Protein AF-A0A8B9KAR6-F1 (afdb_monomer_lite)

Foldseek 3Di:
DDLVLLVLLVVLCCVLADQPDDAKHFDDDDSFKTWIWGPLDVVDIKTKIWGDDPPPPVDAIQIDIPDPDVLLVVQRVCLVVQDRDSLSVLRSVLSSSVSSCVVSVHDDDCSSVVSVDDRPDPDDPDPDDDDDDDDDDDDDDDDDDDDDDDPPDPPDPPPPPPDDDPDPPPLQPQADPVLVVLLVVLVVVLVVLVVCCVPDDDDNVADPVLLVVLSVVSSVCRNDPCVVVPQWDWDADVSDSFKIKIWGQDDDCPDPVQVVLVVCCVPPVGNTDIWIFGFDHDVPDRDRPDIDD

Secondary structure (DSSP, 8-state):
--HHHHHHHHHHHHHHS-TT-SSEEEEEE-SSEEEEEEEEETTEEEEEEEE--TTTTTSPPEEEES---HHHHHHHHGGGGSPPSTTHHHHHHHHHHHHHHHHTTPPPPTHHHHTTSPPPPP--------------------------------S----------TTS--TTTT--HHHHHHHHHHHHHHHHHHHHTTTS----SS-HHHHHHHHHHHHHHHHSHHHHTTSEEEEEGGG-TTEEEEEE----TTSHHHHHHHHHHHHHS--SEEEEEEE--BTTB--EEEEE-

Structure (mmCIF, N/CA/C/O backbone):
data_AF-A0A8B9KAR6-F1
#
_entry.id   AF-A0A8B9KAR6-F1
#
loop_
_atom_site.group_PDB
_atom_site.id
_atom_site.type_symbol
_atom_site.label_atom_id
_atom_site.label_alt_id
_atom_site.label_comp_id
_atom_site.label_asym_id
_atom_site.label_entity_id
_atom_site.label_seq_id
_atom_site.pdbx_PDB_ins_code
_atom_site.Cartn_x
_atom_site.Cartn_y
_atom_site.Cartn_z
_atom_site.occupancy
_atom_site.B_iso_or_equiv
_atom_site.auth_seq_id
_atom_site.auth_comp_id
_atom_site.auth_asym_id
_atom_site.auth_atom_id
_atom_site.pdbx_PDB_model_num
ATOM 1 N N . MET A 1 1 ? 22.341 -10.472 -2.365 1.00 46.94 1 MET A N 1
ATOM 2 C CA . MET A 1 1 ? 22.948 -9.425 -3.219 1.00 46.94 1 MET A CA 1
ATOM 3 C C . MET A 1 1 ? 22.585 -8.080 -2.621 1.00 46.94 1 MET A C 1
ATOM 5 O O . MET A 1 1 ? 21.484 -7.950 -2.110 1.00 46.94 1 MET A O 1
ATOM 9 N N . SER A 1 2 ? 23.532 -7.149 -2.562 1.00 51.22 2 SER A N 1
ATOM 10 C CA . SER A 1 2 ? 23.445 -5.929 -1.755 1.00 51.22 2 SER A CA 1
ATOM 11 C C . SER A 1 2 ? 22.516 -4.870 -2.358 1.00 51.22 2 SER A C 1
ATOM 13 O O . SER A 1 2 ? 22.418 -4.741 -3.577 1.00 51.22 2 SER A O 1
ATOM 15 N N . VAL A 1 3 ? 21.931 -4.036 -1.490 1.00 60.09 3 VAL A N 1
ATOM 16 C CA . VAL A 1 3 ? 21.158 -2.807 -1.792 1.00 60.09 3 VAL A CA 1
ATOM 17 C C . VAL A 1 3 ? 21.825 -1.914 -2.860 1.00 60.09 3 VAL A C 1
ATOM 19 O O . VAL A 1 3 ? 21.159 -1.173 -3.581 1.00 60.09 3 VAL A O 1
ATOM 22 N N . SER A 1 4 ? 23.151 -2.006 -3.012 1.00 65.81 4 SER A N 1
ATOM 23 C CA . SER A 1 4 ? 23.915 -1.296 -4.041 1.00 65.81 4 SER A CA 1
ATOM 24 C C . SER A 1 4 ? 23.550 -1.674 -5.484 1.00 65.81 4 SER A C 1
ATOM 26 O O . SER A 1 4 ? 23.620 -0.801 -6.345 1.00 65.81 4 SER A O 1
ATOM 28 N N . GLY A 1 5 ? 23.133 -2.918 -5.757 1.00 78.81 5 GLY A N 1
ATOM 29 C CA . GLY A 1 5 ? 22.742 -3.360 -7.104 1.00 78.81 5 GLY A CA 1
ATOM 30 C C . GLY A 1 5 ? 21.439 -2.712 -7.573 1.00 78.81 5 GLY A C 1
ATOM 31 O O . GLY A 1 5 ? 21.395 -2.105 -8.638 1.00 78.81 5 GLY A O 1
ATOM 32 N N . LEU A 1 6 ? 20.417 -2.727 -6.713 1.00 84.50 6 LEU A N 1
ATOM 33 C CA . LEU A 1 6 ? 19.123 -2.102 -6.990 1.00 84.50 6 LEU A CA 1
ATOM 34 C C . LEU A 1 6 ? 19.252 -0.589 -7.217 1.00 84.50 6 LEU A C 1
ATOM 36 O O . LEU A 1 6 ? 18.673 -0.034 -8.146 1.00 84.50 6 LEU A O 1
ATOM 40 N N . LYS A 1 7 ? 20.062 0.091 -6.397 1.00 85.00 7 LYS A N 1
ATOM 41 C CA . LYS A 1 7 ? 20.309 1.529 -6.563 1.00 85.00 7 LYS A CA 1
ATOM 42 C C . LYS A 1 7 ? 20.993 1.853 -7.895 1.00 85.00 7 LYS A C 1
ATOM 44 O O . LYS A 1 7 ? 20.773 2.935 -8.436 1.00 85.00 7 LYS A O 1
ATOM 49 N N . ALA A 1 8 ? 21.831 0.953 -8.412 1.00 85.81 8 ALA A N 1
ATOM 50 C CA . ALA A 1 8 ? 22.431 1.105 -9.733 1.00 85.81 8 ALA A CA 1
ATOM 51 C C . ALA A 1 8 ? 21.387 0.928 -10.847 1.00 85.81 8 ALA A C 1
ATOM 53 O O . ALA A 1 8 ? 21.376 1.732 -11.775 1.00 85.81 8 ALA A O 1
ATOM 54 N N . GLU A 1 9 ? 20.476 -0.046 -10.723 1.00 88.69 9 GLU A N 1
ATOM 55 C CA . GLU A 1 9 ? 19.345 -0.210 -11.650 1.00 88.69 9 GLU A CA 1
ATOM 56 C C . GLU A 1 9 ? 18.452 1.030 -11.691 1.00 88.69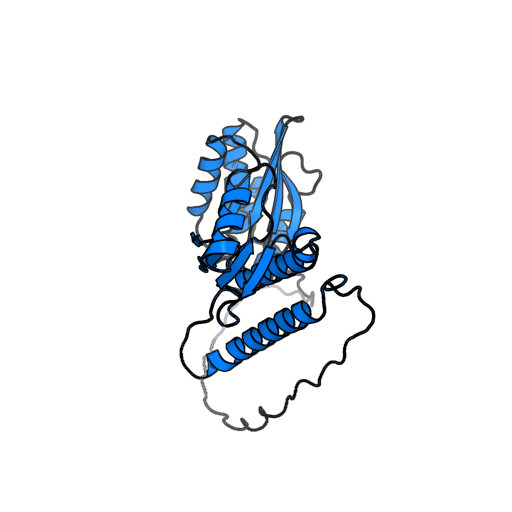 9 GLU A C 1
ATOM 58 O O . GLU A 1 9 ? 18.200 1.557 -12.768 1.00 88.69 9 GLU A O 1
ATOM 63 N N . LEU A 1 10 ? 18.035 1.549 -10.535 1.00 89.38 10 LEU A N 1
ATOM 64 C CA . LEU A 1 10 ? 17.152 2.719 -10.457 1.00 89.38 10 LEU A CA 1
ATOM 65 C C . LEU A 1 10 ? 17.793 3.974 -11.066 1.00 89.38 10 LEU A C 1
ATOM 67 O O . LEU A 1 10 ? 17.157 4.677 -11.847 1.00 89.38 10 LEU A O 1
ATOM 71 N N . LYS A 1 11 ? 19.084 4.211 -10.798 1.00 87.19 11 LYS A N 1
ATOM 72 C CA . LYS A 1 11 ? 19.835 5.306 -11.435 1.00 87.19 11 LYS A CA 1
ATOM 73 C C . LYS A 1 11 ? 19.965 5.135 -12.945 1.00 87.19 11 LYS A C 1
ATOM 75 O O . LYS A 1 11 ? 19.929 6.118 -13.679 1.00 87.19 11 LYS A O 1
ATOM 80 N N . PHE A 1 12 ? 20.164 3.904 -13.410 1.00 87.31 12 PHE A N 1
ATOM 81 C CA . PHE A 1 12 ? 20.251 3.621 -14.837 1.00 87.31 12 PHE A CA 1
ATOM 82 C C . PHE A 1 12 ? 18.907 3.868 -15.527 1.00 87.31 12 PHE A C 1
ATOM 84 O O . PHE A 1 12 ? 18.864 4.526 -16.563 1.00 87.31 12 PHE A O 1
ATOM 91 N N . LEU A 1 13 ? 17.808 3.440 -14.906 1.00 88.62 13 LEU A N 1
ATOM 92 C CA . LEU A 1 13 ? 16.455 3.715 -15.376 1.00 88.62 13 LEU A CA 1
ATOM 93 C C . LEU A 1 13 ? 16.168 5.216 -15.474 1.00 88.62 13 LEU A C 1
ATOM 95 O O . LEU A 1 13 ? 15.699 5.668 -16.514 1.00 88.62 13 LEU A O 1
ATOM 99 N N . GLU A 1 14 ? 16.498 5.987 -14.437 1.00 86.56 14 GLU A N 1
ATOM 100 C CA . GLU A 1 14 ? 16.348 7.449 -14.433 1.00 86.56 14 GLU A CA 1
ATOM 101 C C . GLU A 1 14 ? 17.172 8.121 -15.543 1.00 86.56 14 GLU A C 1
ATOM 103 O O . GLU A 1 14 ? 16.726 9.099 -16.136 1.00 86.56 14 GLU A O 1
ATOM 108 N N . SER A 1 15 ? 18.353 7.579 -15.871 1.00 84.88 15 SER A N 1
ATOM 109 C CA . SER A 1 15 ? 19.200 8.121 -16.943 1.00 84.88 15 SER A CA 1
ATOM 110 C C . SER A 1 15 ? 18.637 7.918 -18.353 1.00 84.88 15 SER A C 1
ATOM 112 O O . SER A 1 15 ? 19.031 8.639 -19.266 1.00 84.88 15 SER A O 1
ATOM 114 N N . ILE A 1 16 ? 17.739 6.943 -18.526 1.00 84.06 16 ILE A N 1
ATOM 115 C CA . ILE A 1 16 ? 17.105 6.614 -19.809 1.00 84.06 16 ILE A CA 1
ATOM 116 C C . ILE A 1 16 ? 15.718 7.262 -19.901 1.00 84.06 16 ILE A C 1
ATOM 118 O O . ILE A 1 16 ? 15.366 7.845 -20.921 1.00 84.06 16 ILE A O 1
ATOM 122 N N . PHE A 1 17 ? 14.922 7.165 -18.834 1.00 86.19 17 PHE A N 1
ATOM 123 C CA . PHE A 1 17 ? 13.520 7.580 -18.809 1.00 86.19 17 PHE A CA 1
ATOM 124 C C . PHE A 1 17 ? 13.318 8.816 -17.943 1.00 86.19 17 PHE A C 1
ATOM 126 O O . PHE A 1 17 ? 12.675 8.767 -16.889 1.00 86.19 17 PHE A O 1
ATOM 133 N N . ASP A 1 18 ? 13.858 9.936 -18.407 1.00 79.81 18 ASP A N 1
ATOM 134 C CA . ASP A 1 18 ? 13.690 11.211 -17.727 1.00 79.81 18 ASP A CA 1
ATOM 135 C C . ASP A 1 18 ? 12.210 11.681 -17.723 1.00 79.81 18 ASP A C 1
ATOM 137 O O . ASP A 1 18 ? 11.376 11.180 -18.491 1.00 79.81 18 ASP A O 1
ATOM 141 N N . PRO A 1 19 ? 11.840 12.658 -16.874 1.00 78.12 19 PRO A N 1
ATOM 142 C CA . PRO A 1 19 ? 10.461 13.145 -16.768 1.00 78.12 19 PRO A CA 1
ATOM 143 C C . PRO A 1 19 ? 9.867 13.737 -18.058 1.00 78.12 19 PRO A C 1
ATOM 145 O O . PRO A 1 19 ? 8.651 13.910 -18.148 1.00 78.12 19 PRO A O 1
ATOM 148 N N . ASN A 1 20 ? 10.689 14.064 -19.056 1.00 77.25 20 ASN A N 1
ATOM 149 C CA . ASN A 1 20 ? 10.274 14.599 -20.352 1.00 77.25 20 ASN A CA 1
ATOM 150 C C . ASN A 1 20 ? 10.272 13.544 -21.466 1.00 77.25 20 ASN A C 1
ATOM 152 O O . ASN A 1 20 ? 9.846 13.859 -22.580 1.00 77.25 20 ASN A O 1
ATOM 156 N N . HIS A 1 21 ? 10.683 12.306 -21.189 1.00 80.88 21 HIS A N 1
ATOM 157 C CA . HIS A 1 21 ? 10.748 11.251 -22.191 1.00 80.88 21 HIS A CA 1
ATOM 158 C C . HIS A 1 21 ? 9.368 11.000 -22.841 1.00 80.88 21 HIS A C 1
ATOM 160 O O . HIS A 1 21 ? 8.305 11.087 -22.211 1.00 80.88 21 HIS A O 1
ATOM 166 N N . GLU A 1 22 ? 9.362 10.746 -24.153 1.00 78.06 22 GLU A N 1
ATOM 167 C CA . GLU A 1 22 ? 8.152 10.833 -24.987 1.00 78.06 22 GLU A CA 1
ATOM 168 C C . GLU A 1 22 ? 7.143 9.696 -24.749 1.00 78.06 22 GLU A C 1
ATOM 170 O O . GLU A 1 22 ? 5.949 9.841 -25.041 1.00 78.06 22 GLU A O 1
ATOM 175 N N . ARG A 1 23 ? 7.613 8.554 -24.232 1.00 81.38 23 ARG A N 1
ATOM 176 C CA . ARG A 1 23 ? 6.820 7.315 -24.104 1.00 81.38 23 ARG A CA 1
ATOM 177 C C . ARG A 1 23 ? 6.659 6.812 -22.679 1.00 81.38 23 ARG A C 1
ATOM 179 O O . ARG A 1 23 ? 5.570 6.399 -22.300 1.00 81.38 23 ARG A O 1
ATOM 186 N N . PHE A 1 24 ? 7.727 6.849 -21.904 1.00 87.62 24 PHE A N 1
ATOM 187 C CA . PHE A 1 24 ? 7.761 6.355 -20.531 1.00 87.62 24 PHE A CA 1
ATOM 188 C C . PHE A 1 24 ? 8.592 7.290 -19.667 1.00 87.62 24 PHE A C 1
ATOM 190 O O . PHE A 1 24 ? 9.705 7.618 -20.055 1.00 87.62 24 PHE A O 1
ATOM 197 N N . ARG A 1 25 ? 8.058 7.733 -18.536 1.00 88.25 25 ARG A N 1
ATOM 198 C CA . ARG A 1 25 ? 8.667 8.745 -17.671 1.00 88.25 25 ARG A CA 1
ATOM 199 C C . ARG A 1 25 ? 8.780 8.196 -16.268 1.00 88.25 25 ARG A C 1
ATOM 201 O O . ARG A 1 25 ? 7.798 7.670 -15.744 1.00 88.25 25 ARG A O 1
ATOM 208 N N . ILE A 1 26 ? 9.935 8.362 -15.644 1.00 90.12 26 ILE A N 1
ATOM 209 C CA . ILE A 1 26 ? 10.089 8.109 -14.213 1.00 90.12 26 ILE A CA 1
ATOM 210 C C . ILE A 1 26 ? 9.820 9.419 -13.481 1.00 90.12 26 ILE A C 1
ATOM 212 O O . ILE A 1 26 ? 10.423 10.444 -13.787 1.00 90.12 26 ILE A O 1
ATOM 216 N N . ILE A 1 27 ? 8.857 9.389 -12.560 1.00 88.38 27 ILE A N 1
ATOM 217 C CA . ILE A 1 27 ? 8.400 10.574 -11.824 1.00 88.38 27 ILE A CA 1
ATOM 218 C C . ILE A 1 27 ? 9.152 10.706 -10.506 1.00 88.38 27 ILE A C 1
ATOM 220 O O . ILE A 1 27 ? 9.629 11.787 -10.174 1.00 88.38 27 ILE A O 1
ATOM 224 N N . ASP A 1 28 ? 9.248 9.603 -9.767 1.00 88.38 28 ASP A N 1
ATOM 225 C CA . ASP A 1 28 ? 9.986 9.514 -8.512 1.00 88.38 28 ASP A CA 1
ATOM 226 C C . ASP A 1 28 ? 10.457 8.074 -8.305 1.00 88.38 28 ASP A C 1
ATOM 228 O O . ASP A 1 28 ? 9.808 7.122 -8.758 1.00 88.38 28 ASP A O 1
ATOM 232 N N . TRP A 1 29 ? 11.581 7.911 -7.614 1.00 90.38 29 TRP A N 1
ATOM 233 C CA . TRP A 1 29 ? 12.074 6.599 -7.228 1.00 90.38 29 TRP A CA 1
ATOM 234 C C . TRP A 1 29 ? 12.768 6.628 -5.866 1.00 90.38 29 TRP A C 1
ATOM 236 O O . TRP A 1 29 ? 13.513 7.541 -5.510 1.00 90.38 29 TRP A O 1
ATOM 246 N N . LYS A 1 30 ? 12.545 5.560 -5.109 1.00 86.81 30 LYS A N 1
ATOM 247 C CA . LYS A 1 30 ? 13.144 5.241 -3.815 1.00 86.81 30 LYS A CA 1
ATOM 248 C C . LYS A 1 30 ? 13.568 3.768 -3.824 1.00 86.81 30 LYS A C 1
ATOM 250 O O . LYS A 1 30 ? 13.193 3.025 -4.729 1.00 86.81 30 LYS A O 1
ATOM 255 N N . PRO A 1 31 ? 14.374 3.311 -2.852 1.00 82.62 31 PRO A N 1
ATOM 256 C CA . PRO A 1 31 ? 14.761 1.901 -2.774 1.00 82.62 31 PRO A CA 1
ATOM 257 C C . PRO A 1 31 ? 13.574 0.934 -2.635 1.00 82.62 31 PRO A C 1
ATOM 259 O O . PRO A 1 31 ? 13.711 -0.233 -2.984 1.00 82.62 31 PRO A O 1
ATOM 262 N N . ASP A 1 32 ? 12.441 1.416 -2.131 1.00 87.56 32 ASP A N 1
ATOM 263 C CA . ASP A 1 32 ? 11.219 0.662 -1.860 1.00 87.56 32 ASP A CA 1
ATOM 264 C C . ASP A 1 32 ? 10.080 0.935 -2.857 1.00 87.56 32 ASP A C 1
ATOM 266 O O . ASP A 1 32 ? 9.119 0.173 -2.923 1.00 87.56 32 ASP A O 1
ATOM 270 N N . GLU A 1 33 ? 10.170 1.990 -3.667 1.00 91.25 33 GLU A N 1
ATOM 271 C CA . GLU A 1 33 ? 9.083 2.409 -4.554 1.00 91.25 33 GLU A CA 1
ATOM 272 C C . GLU A 1 33 ? 9.614 3.036 -5.847 1.00 91.25 33 GLU A C 1
ATOM 274 O O . GLU A 1 33 ? 10.543 3.837 -5.832 1.00 91.25 33 GLU A O 1
ATOM 279 N N . LEU A 1 34 ? 8.990 2.724 -6.977 1.00 92.19 34 LEU A N 1
ATOM 280 C CA . LEU A 1 34 ? 9.244 3.346 -8.270 1.00 92.19 34 LEU A CA 1
ATOM 281 C C . LEU A 1 34 ? 7.909 3.804 -8.868 1.00 92.19 34 LEU A C 1
ATOM 283 O O . LEU A 1 34 ? 7.015 2.993 -9.101 1.00 92.19 34 LEU A O 1
ATOM 287 N N . SER A 1 35 ? 7.783 5.104 -9.126 1.00 91.69 35 SER A N 1
ATOM 288 C CA . SER A 1 35 ? 6.594 5.715 -9.722 1.00 91.69 35 SER A CA 1
ATOM 289 C C . SER A 1 35 ? 6.880 6.155 -11.153 1.00 91.69 35 SER A C 1
ATOM 291 O O . SER A 1 35 ? 7.803 6.931 -11.418 1.00 91.69 35 SER A O 1
ATOM 293 N N . CYS A 1 36 ? 6.070 5.677 -12.091 1.00 93.00 36 CYS A N 1
ATOM 294 C CA . CYS A 1 36 ? 6.255 5.897 -13.517 1.00 93.00 36 CYS A CA 1
ATOM 295 C C . CYS A 1 36 ? 4.964 6.332 -14.210 1.00 93.00 36 CYS A C 1
ATOM 297 O O . CYS A 1 36 ? 3.854 6.079 -13.745 1.00 93.00 36 CYS A O 1
ATOM 299 N N . GLN A 1 37 ? 5.117 6.957 -15.372 1.00 90.56 37 GLN A N 1
ATOM 300 C CA . GLN A 1 37 ? 4.019 7.315 -16.259 1.00 90.56 37 GLN A CA 1
ATOM 301 C C . GLN A 1 37 ? 4.285 6.799 -17.669 1.00 90.56 37 GLN A C 1
ATOM 303 O O . GLN A 1 37 ? 5.354 7.034 -18.232 1.00 90.56 37 GLN A O 1
ATOM 308 N N . PHE A 1 38 ? 3.299 6.133 -18.263 1.00 89.69 38 PHE A N 1
ATOM 309 C CA . PHE A 1 38 ? 3.336 5.705 -19.658 1.00 89.69 38 PHE A CA 1
ATOM 310 C C . PHE A 1 38 ? 2.375 6.550 -20.497 1.00 89.69 38 PHE A C 1
ATOM 312 O O . PHE A 1 38 ? 1.207 6.721 -20.151 1.00 89.69 38 PHE A O 1
ATOM 319 N N . ASN A 1 39 ? 2.869 7.081 -21.611 1.00 86.69 39 ASN A N 1
ATOM 320 C CA . ASN A 1 39 ? 2.108 7.936 -22.512 1.00 86.69 39 ASN A CA 1
ATOM 321 C C . ASN A 1 39 ? 1.455 7.097 -23.621 1.00 86.69 39 ASN A C 1
ATOM 323 O O . ASN A 1 39 ? 2.148 6.607 -24.516 1.00 86.69 39 ASN A O 1
ATOM 327 N N . VAL A 1 40 ? 0.130 6.932 -23.551 1.00 81.50 40 VAL A N 1
ATOM 328 C CA . VAL A 1 40 ? -0.658 6.101 -24.479 1.00 81.50 40 VAL A CA 1
ATOM 329 C C . VAL A 1 40 ? -1.001 6.883 -25.745 1.00 81.50 40 VAL A C 1
ATOM 331 O O . VAL A 1 40 ? -0.683 6.492 -26.863 1.00 81.50 40 VAL A O 1
ATOM 334 N N . THR A 1 41 ? -1.630 8.034 -25.564 1.00 74.00 41 THR A N 1
ATOM 335 C CA . THR A 1 41 ? -1.877 9.052 -26.589 1.00 74.00 41 THR A CA 1
ATOM 336 C C . THR A 1 41 ? -1.610 10.387 -25.907 1.00 74.00 41 THR A C 1
ATOM 338 O O . THR A 1 41 ? -1.735 10.450 -24.695 1.00 74.00 41 THR A O 1
ATOM 341 N N . GLY A 1 42 ? -1.222 11.453 -26.614 1.00 64.44 42 GLY A N 1
ATOM 342 C CA . GLY A 1 42 ? -0.743 12.701 -25.980 1.00 64.44 42 GLY A CA 1
ATOM 343 C C . GLY A 1 42 ? -1.671 13.363 -24.938 1.00 64.44 42 GLY A C 1
ATOM 344 O O . GLY A 1 42 ? -1.244 14.304 -24.278 1.00 64.44 42 GLY A O 1
ATOM 345 N N . GLU A 1 43 ? -2.902 12.869 -24.777 1.00 68.44 43 GLU A N 1
ATOM 346 C CA . GLU A 1 43 ? -3.892 13.275 -23.772 1.00 68.44 43 GLU A CA 1
ATOM 347 C C . GLU A 1 43 ? -4.175 12.199 -22.696 1.00 68.44 43 GLU A C 1
ATOM 349 O O . GLU A 1 43 ? -4.761 12.514 -21.663 1.00 68.44 43 GLU A O 1
ATOM 354 N N . GLN A 1 44 ? -3.748 10.946 -22.895 1.00 81.94 44 GLN A N 1
ATOM 355 C CA . GLN A 1 44 ? -3.961 9.819 -21.984 1.00 81.94 44 GLN A CA 1
ATOM 356 C C . GLN A 1 44 ? -2.637 9.286 -21.422 1.00 81.94 44 GLN A C 1
ATOM 358 O O . GLN A 1 44 ? -1.816 8.694 -22.132 1.00 81.94 44 GLN A O 1
ATOM 363 N N . LEU A 1 45 ? -2.474 9.452 -20.110 1.00 87.00 45 LEU A N 1
ATOM 364 C CA . LEU A 1 45 ? -1.338 8.966 -19.334 1.00 87.00 45 LEU A CA 1
ATOM 365 C C . LEU A 1 45 ? -1.791 7.824 -18.422 1.00 87.00 45 LEU A C 1
ATOM 367 O O . LEU A 1 45 ? -2.818 7.932 -17.757 1.00 87.00 45 LEU A O 1
ATOM 371 N N . LEU A 1 46 ? -1.007 6.751 -18.375 1.00 88.50 46 LEU A N 1
ATOM 372 C CA . LEU A 1 46 ? -1.164 5.671 -17.406 1.00 88.50 46 LEU A CA 1
ATOM 373 C C . LEU A 1 46 ? -0.173 5.871 -16.274 1.00 88.50 46 LEU A C 1
ATOM 375 O O . LEU A 1 46 ? 1.029 5.985 -16.522 1.00 88.50 46 LEU A O 1
ATOM 379 N N . ILE A 1 47 ? -0.674 5.882 -15.044 1.00 89.94 47 ILE A N 1
ATOM 380 C CA . ILE A 1 47 ? 0.154 5.965 -13.845 1.00 89.94 47 ILE A CA 1
ATOM 381 C C . ILE A 1 47 ? 0.444 4.542 -13.379 1.00 89.94 47 ILE A C 1
ATOM 383 O O . ILE A 1 47 ? -0.473 3.751 -13.157 1.00 89.94 47 ILE A O 1
ATOM 387 N N . ILE A 1 48 ? 1.729 4.216 -13.278 1.00 92.06 48 ILE A N 1
ATOM 388 C CA . ILE A 1 48 ? 2.218 2.886 -12.934 1.00 92.06 48 ILE A CA 1
ATOM 389 C C . ILE A 1 48 ? 3.090 3.013 -11.691 1.00 92.06 48 ILE A C 1
ATOM 391 O O . ILE A 1 48 ? 4.070 3.756 -11.688 1.00 92.06 48 ILE A O 1
ATOM 395 N N . HIS A 1 49 ? 2.760 2.251 -10.658 1.00 91.31 49 HIS A N 1
ATOM 396 C CA . HIS A 1 49 ? 3.529 2.186 -9.424 1.00 91.31 49 HIS A CA 1
ATOM 397 C C . HIS A 1 49 ? 4.170 0.814 -9.280 1.00 91.31 49 HIS A C 1
ATOM 399 O O . HIS A 1 49 ? 3.582 -0.206 -9.628 1.00 91.31 49 HIS A O 1
ATOM 405 N N . CYS A 1 50 ? 5.379 0.778 -8.747 1.00 92.81 50 CYS A N 1
ATOM 406 C CA . CYS A 1 50 ? 6.112 -0.443 -8.477 1.00 92.81 50 CYS A CA 1
ATOM 407 C C . CYS A 1 50 ? 6.620 -0.408 -7.040 1.00 92.81 50 CYS A C 1
ATOM 409 O O . CYS A 1 50 ? 7.333 0.514 -6.662 1.00 92.81 50 CYS A O 1
ATOM 411 N N . ASN A 1 51 ? 6.282 -1.421 -6.248 1.00 90.00 51 ASN A N 1
ATOM 412 C CA . ASN A 1 51 ? 6.781 -1.586 -4.888 1.00 90.00 51 ASN A CA 1
ATOM 413 C C . ASN A 1 51 ? 7.891 -2.645 -4.873 1.00 90.00 51 ASN A C 1
ATOM 415 O O . ASN A 1 51 ? 7.719 -3.755 -5.392 1.00 90.00 51 ASN A O 1
ATOM 419 N N . ILE A 1 52 ? 9.040 -2.292 -4.304 1.00 89.06 52 ILE A N 1
ATOM 420 C CA . ILE A 1 52 ? 10.250 -3.108 -4.282 1.00 89.06 52 ILE A CA 1
ATOM 421 C C . ILE A 1 52 ? 10.545 -3.483 -2.830 1.00 89.06 52 ILE A C 1
ATOM 423 O O . ILE A 1 52 ? 10.728 -2.638 -1.964 1.00 89.06 52 ILE A O 1
ATOM 427 N N . THR A 1 53 ? 10.596 -4.783 -2.549 1.00 84.25 53 THR A N 1
ATOM 428 C CA . THR A 1 53 ? 10.887 -5.269 -1.191 1.00 84.25 53 THR A CA 1
ATOM 429 C C . THR A 1 53 ? 12.392 -5.329 -0.934 1.00 84.25 53 THR A C 1
ATOM 431 O O . THR A 1 53 ? 13.176 -5.562 -1.853 1.00 84.25 53 THR A O 1
ATOM 434 N N . GLU A 1 54 ? 12.810 -5.249 0.329 1.00 80.38 54 GLU A N 1
ATOM 435 C CA . GLU A 1 54 ? 14.226 -5.383 0.724 1.00 80.38 54 GLU A CA 1
ATOM 436 C C . GLU A 1 54 ? 14.843 -6.736 0.338 1.00 80.38 54 GLU A C 1
ATOM 438 O O . GLU A 1 54 ? 16.055 -6.866 0.176 1.00 80.38 54 GLU A O 1
ATOM 443 N N . SER A 1 55 ? 13.998 -7.753 0.156 1.00 78.25 55 SER A N 1
ATOM 444 C CA . SER A 1 55 ? 14.407 -9.081 -0.300 1.00 78.25 55 SER A CA 1
ATOM 445 C C . SER A 1 55 ? 14.699 -9.153 -1.804 1.00 78.25 55 SER A C 1
ATOM 447 O O . SER A 1 55 ? 15.011 -10.224 -2.323 1.00 78.25 55 SER A O 1
ATOM 449 N N . TYR A 1 56 ? 14.615 -8.039 -2.532 1.00 81.88 56 TYR A N 1
ATOM 450 C CA . TYR A 1 56 ? 15.020 -7.960 -3.930 1.00 81.88 56 TYR A CA 1
ATOM 451 C C . TYR A 1 56 ? 16.499 -8.376 -4.113 1.00 81.88 56 TYR A C 1
ATOM 453 O O . TYR A 1 56 ? 17.360 -7.977 -3.326 1.00 81.88 56 TYR A O 1
ATOM 461 N N . PRO A 1 57 ? 16.848 -9.172 -5.144 1.00 80.12 57 PRO A N 1
ATOM 462 C CA . PRO A 1 57 ? 16.003 -9.678 -6.234 1.00 80.12 57 PRO A CA 1
ATOM 463 C C . PRO A 1 57 ? 15.385 -11.070 -5.981 1.00 80.12 57 PRO A C 1
ATOM 465 O O . PRO A 1 57 ? 14.898 -11.706 -6.916 1.00 80.12 57 PRO A O 1
ATOM 468 N N . LEU A 1 58 ? 15.429 -11.597 -4.749 1.00 80.56 58 LEU A N 1
ATOM 469 C CA . LEU A 1 58 ? 14.841 -12.908 -4.419 1.00 80.56 58 LEU A CA 1
ATOM 470 C C . LEU A 1 58 ? 13.312 -12.880 -4.547 1.00 80.56 58 LEU A C 1
ATOM 472 O O . LEU A 1 58 ? 12.710 -13.836 -5.053 1.00 80.56 58 LEU A O 1
ATOM 476 N N . THR A 1 59 ? 12.704 -11.772 -4.129 1.00 81.94 59 THR A N 1
ATOM 477 C CA . THR A 1 59 ? 11.279 -11.479 -4.318 1.00 81.94 59 THR A CA 1
ATOM 478 C C . THR A 1 59 ? 11.106 -10.498 -5.469 1.00 81.94 59 THR A C 1
ATOM 480 O O . THR A 1 59 ? 11.820 -9.496 -5.549 1.00 81.94 59 THR A O 1
ATOM 483 N N . SER A 1 60 ? 10.170 -10.802 -6.368 1.00 83.00 60 SER A N 1
ATOM 484 C CA . SER A 1 60 ? 9.883 -9.960 -7.526 1.00 83.00 60 SER A CA 1
ATOM 485 C C . SER A 1 60 ? 9.198 -8.653 -7.101 1.00 83.00 60 SER A C 1
ATOM 487 O O . SER A 1 60 ? 8.354 -8.691 -6.203 1.00 83.00 60 SER A O 1
ATOM 489 N N . PRO A 1 61 ? 9.529 -7.515 -7.736 1.00 88.62 61 PRO A N 1
ATOM 490 C CA . PRO A 1 61 ? 8.787 -6.270 -7.568 1.00 88.62 61 PRO A CA 1
ATOM 491 C C . PRO A 1 61 ? 7.303 -6.428 -7.914 1.00 88.62 61 PRO A C 1
ATOM 493 O O . PRO A 1 61 ? 6.950 -7.198 -8.813 1.00 88.62 61 PRO A O 1
ATOM 496 N N . ILE A 1 62 ? 6.447 -5.688 -7.207 1.00 90.00 62 ILE A N 1
ATOM 497 C CA . ILE A 1 62 ? 4.993 -5.712 -7.398 1.00 90.00 62 ILE A CA 1
ATOM 498 C C . ILE A 1 62 ? 4.581 -4.465 -8.168 1.00 90.00 62 ILE A C 1
ATOM 500 O O . ILE A 1 62 ? 4.808 -3.351 -7.700 1.00 90.00 62 ILE A O 1
ATOM 504 N N . TRP A 1 63 ? 3.960 -4.657 -9.327 1.00 91.38 63 TRP A N 1
ATOM 505 C CA . TRP A 1 63 ? 3.526 -3.578 -10.208 1.00 91.38 63 TRP A CA 1
ATOM 506 C C . TRP A 1 63 ? 2.021 -3.333 -10.080 1.00 91.38 63 TRP A C 1
ATOM 508 O O . TRP A 1 63 ? 1.236 -4.274 -9.994 1.00 91.38 63 TRP A O 1
ATOM 518 N N . PHE A 1 64 ? 1.631 -2.065 -10.119 1.00 90.00 64 PHE A N 1
ATOM 519 C CA . PHE A 1 64 ? 0.264 -1.573 -10.021 1.00 90.00 64 PHE A CA 1
ATOM 520 C C . PHE A 1 64 ? 0.023 -0.533 -11.108 1.00 90.00 64 PHE A C 1
ATOM 522 O O . PHE A 1 64 ? 0.932 0.208 -11.483 1.00 90.00 64 PHE A O 1
ATOM 529 N N . VAL A 1 65 ? -1.211 -0.451 -11.587 1.00 91.12 65 VAL A N 1
ATOM 530 C CA . VAL A 1 65 ? -1.639 0.576 -12.534 1.00 91.12 65 VAL A CA 1
ATOM 531 C C . VAL A 1 65 ? -2.924 1.211 -12.029 1.00 91.12 65 VAL A C 1
ATOM 533 O O . VAL A 1 65 ? -3.819 0.509 -11.565 1.00 91.12 65 VAL A O 1
ATOM 536 N N . ASP A 1 66 ? -3.004 2.534 -12.109 1.00 84.81 66 ASP A N 1
ATOM 537 C CA . ASP A 1 66 ? -4.209 3.288 -11.760 1.00 84.81 66 ASP A CA 1
ATOM 538 C C . ASP A 1 66 ? -5.176 3.294 -12.957 1.00 84.81 66 ASP A C 1
ATOM 540 O O . ASP A 1 66 ? -5.294 4.269 -13.703 1.00 84.81 66 ASP A O 1
ATOM 544 N N . SER A 1 67 ? -5.753 2.124 -13.253 1.00 84.00 67 SER A N 1
ATOM 545 C CA . SER A 1 67 ? -6.685 1.917 -14.364 1.00 84.00 67 SER A CA 1
ATOM 546 C C . SER A 1 67 ? -7.517 0.646 -14.172 1.00 84.00 67 SER A C 1
ATOM 548 O O . SER A 1 67 ? -6.989 -0.387 -13.770 1.00 84.00 67 SER A O 1
ATOM 550 N N . ASP A 1 68 ? -8.797 0.704 -14.548 1.00 80.62 68 ASP A N 1
ATOM 551 C CA . ASP A 1 68 ? -9.735 -0.429 -14.498 1.00 80.62 68 ASP A CA 1
ATOM 552 C C . ASP A 1 68 ? -9.673 -1.347 -15.745 1.00 80.62 68 ASP A C 1
ATOM 554 O O . ASP A 1 68 ? -10.547 -2.196 -15.937 1.00 80.62 68 ASP A O 1
ATOM 558 N N . ASP A 1 69 ? -8.688 -1.179 -16.640 1.00 82.88 69 ASP A N 1
ATOM 559 C CA . ASP A 1 69 ? -8.572 -1.998 -17.857 1.00 82.88 69 ASP A CA 1
ATOM 560 C C . ASP A 1 69 ? -8.060 -3.421 -17.532 1.00 82.88 69 ASP A C 1
ATOM 562 O O . ASP A 1 69 ? -6.894 -3.585 -17.151 1.00 82.88 69 ASP A O 1
ATOM 566 N N . PRO A 1 70 ? -8.870 -4.480 -17.749 1.00 84.19 70 PRO A N 1
ATOM 567 C CA . PRO A 1 70 ? -8.469 -5.860 -17.461 1.00 84.19 70 PRO A CA 1
ATOM 568 C C . PRO A 1 70 ? -7.274 -6.329 -18.303 1.00 84.19 70 PRO A C 1
ATOM 570 O O . PRO A 1 70 ? -6.548 -7.244 -17.907 1.00 84.19 70 PRO A O 1
ATOM 573 N N . SER A 1 71 ? -7.041 -5.704 -19.461 1.00 89.00 71 SER A N 1
ATOM 574 C CA . SER A 1 71 ? -5.893 -6.000 -20.321 1.00 89.00 71 SER A CA 1
ATOM 575 C C . SER A 1 71 ? -4.578 -5.629 -19.635 1.00 89.00 71 SER A C 1
ATOM 577 O O . SER A 1 71 ? -3.577 -6.330 -19.795 1.00 89.00 71 SER A O 1
ATOM 579 N N . LEU A 1 72 ? -4.576 -4.553 -18.839 1.00 87.88 72 LEU A N 1
ATOM 580 C CA . LEU A 1 72 ? -3.404 -4.121 -18.083 1.00 87.88 72 LEU A CA 1
ATOM 581 C C . LEU A 1 72 ? -3.110 -5.083 -16.933 1.00 87.88 72 LEU A C 1
ATOM 583 O O . LEU A 1 72 ? -1.954 -5.460 -16.754 1.00 87.88 72 LEU A O 1
ATOM 587 N N . THR A 1 73 ? -4.136 -5.562 -16.223 1.00 86.62 73 THR A N 1
ATOM 588 C CA . THR A 1 73 ? -3.979 -6.583 -15.174 1.00 86.62 73 THR A CA 1
ATOM 589 C C . THR A 1 73 ? -3.272 -7.828 -15.712 1.00 86.62 73 THR A C 1
ATOM 591 O O . THR A 1 73 ? -2.296 -8.289 -15.123 1.00 86.62 73 THR A O 1
ATOM 594 N N . GLN A 1 74 ? -3.676 -8.310 -16.893 1.00 87.56 74 GLN A N 1
ATOM 595 C CA . GLN A 1 74 ? -3.045 -9.467 -17.533 1.00 87.56 74 GLN A CA 1
ATOM 596 C C . GLN A 1 74 ? -1.575 -9.217 -17.919 1.00 87.56 74 GLN A C 1
ATOM 598 O O . GLN A 1 74 ? -0.757 -10.140 -17.899 1.00 87.56 74 GLN A O 1
ATOM 603 N N . ILE A 1 75 ? -1.214 -7.985 -18.295 1.00 91.19 75 ILE A N 1
ATOM 604 C CA . ILE A 1 75 ? 0.185 -7.621 -18.565 1.00 91.19 75 ILE A CA 1
ATOM 605 C C . ILE A 1 75 ? 1.009 -7.681 -17.276 1.00 91.19 75 ILE A C 1
ATOM 607 O O . ILE A 1 75 ? 2.104 -8.243 -17.300 1.00 91.19 75 ILE A O 1
ATOM 611 N N . LEU A 1 76 ? 0.485 -7.144 -16.170 1.00 89.12 76 LEU A N 1
ATOM 612 C CA . LEU A 1 76 ? 1.181 -7.111 -14.881 1.00 89.12 76 LEU A CA 1
ATOM 613 C C . LEU A 1 76 ? 1.402 -8.517 -14.307 1.00 89.12 76 LEU A C 1
ATOM 615 O O . LEU A 1 76 ? 2.513 -8.819 -13.877 1.00 89.12 76 LEU A O 1
ATOM 619 N N . GLU A 1 77 ? 0.407 -9.406 -14.385 1.00 86.81 77 GLU A N 1
ATOM 620 C CA . GLU A 1 77 ? 0.539 -10.807 -13.947 1.00 86.81 77 GLU A CA 1
ATOM 621 C C . GLU A 1 77 ? 1.676 -11.540 -14.682 1.00 86.81 77 GLU A C 1
ATOM 623 O O . GLU A 1 77 ? 2.440 -12.298 -14.087 1.00 86.81 77 GLU A O 1
ATOM 628 N N . ARG A 1 78 ? 1.862 -11.258 -15.978 1.00 87.38 78 ARG A N 1
ATOM 629 C CA . ARG A 1 78 ? 2.921 -11.869 -16.802 1.00 87.38 78 ARG A CA 1
ATOM 630 C C . ARG A 1 78 ? 4.327 -11.354 -16.480 1.00 87.38 78 ARG A C 1
ATOM 632 O O . ARG A 1 78 ? 5.301 -11.917 -16.984 1.00 87.38 78 ARG A O 1
ATOM 639 N N . LEU A 1 79 ? 4.470 -10.303 -15.668 1.00 87.25 79 LEU A N 1
ATOM 640 C CA . LEU A 1 79 ? 5.782 -9.836 -15.203 1.00 87.25 79 LEU A CA 1
ATOM 641 C C . LEU A 1 79 ? 6.395 -10.769 -14.150 1.00 87.25 79 LEU A C 1
ATOM 643 O O . LEU A 1 79 ? 7.612 -10.721 -13.942 1.00 87.25 79 LEU A O 1
ATOM 647 N N . GLU A 1 80 ? 5.598 -11.635 -13.514 1.00 81.88 80 GLU A N 1
ATOM 648 C CA . GLU A 1 80 ? 6.103 -12.649 -12.578 1.00 81.88 80 GLU A CA 1
ATOM 649 C C . GLU A 1 80 ? 6.949 -13.728 -13.277 1.00 81.88 80 GLU A C 1
ATOM 651 O O . GLU A 1 80 ? 7.864 -14.280 -12.664 1.00 81.88 80 GLU A O 1
ATOM 656 N N . ASP A 1 81 ? 6.715 -13.971 -14.573 1.00 82.81 81 ASP A N 1
ATOM 657 C CA . ASP A 1 81 ? 7.437 -14.968 -15.380 1.00 82.81 81 ASP A CA 1
ATOM 658 C C . ASP A 1 81 ? 8.868 -14.534 -15.757 1.00 82.81 81 ASP A C 1
ATOM 660 O O . ASP A 1 81 ? 9.640 -15.305 -16.343 1.00 82.81 81 ASP A O 1
ATOM 664 N N . VAL A 1 82 ? 9.245 -13.283 -15.468 1.00 83.81 82 VAL A N 1
ATOM 665 C CA . VAL A 1 82 ? 10.580 -12.762 -15.774 1.00 83.81 82 VAL A CA 1
ATOM 666 C C . VAL A 1 82 ? 11.617 -13.441 -14.878 1.00 83.81 82 VAL A C 1
ATOM 668 O O . VAL A 1 82 ? 11.475 -13.519 -13.657 1.00 83.81 82 VAL A O 1
ATOM 671 N N . ARG A 1 83 ? 12.694 -13.948 -15.494 1.00 75.62 83 ARG A N 1
ATOM 672 C CA . ARG A 1 83 ? 13.736 -14.695 -14.781 1.00 75.62 83 ARG A CA 1
ATOM 673 C C . ARG A 1 83 ? 14.383 -13.829 -13.705 1.00 75.62 83 ARG A C 1
ATOM 675 O O . ARG A 1 83 ? 14.922 -12.764 -13.989 1.00 75.62 83 ARG A O 1
ATOM 682 N N . LYS A 1 84 ? 14.400 -14.350 -12.478 1.00 76.69 84 LYS A N 1
ATOM 683 C CA . LYS A 1 84 ? 15.083 -13.723 -11.345 1.00 76.69 84 LYS A CA 1
ATOM 684 C C . LYS A 1 84 ? 16.577 -13.617 -11.632 1.00 76.69 84 LYS A C 1
ATOM 686 O O . LYS A 1 84 ? 17.217 -14.592 -12.025 1.00 76.69 84 LYS A O 1
ATOM 691 N N . GLY A 1 85 ? 17.124 -12.430 -11.423 1.00 75.00 85 GLY A N 1
ATOM 692 C CA . GLY A 1 85 ? 18.521 -12.117 -11.682 1.00 75.00 85 GLY A CA 1
ATOM 693 C C . GLY A 1 85 ? 18.904 -10.786 -11.053 1.00 75.00 85 GLY A C 1
ATOM 694 O O . GLY A 1 85 ? 18.081 -10.125 -10.427 1.00 75.00 85 GLY A O 1
ATOM 695 N N . SER A 1 86 ? 20.160 -10.388 -11.226 1.00 72.38 86 SER A N 1
ATOM 696 C CA . SER A 1 86 ? 20.684 -9.113 -10.720 1.00 72.38 86 SER A CA 1
ATOM 697 C C . SER A 1 86 ? 20.109 -7.876 -11.418 1.00 72.38 86 SER A C 1
ATOM 699 O O . SER A 1 86 ? 20.360 -6.777 -10.944 1.00 72.38 86 SER A O 1
ATOM 701 N N . THR A 1 87 ? 19.377 -8.048 -12.524 1.00 82.44 87 THR A N 1
ATOM 702 C CA . THR A 1 87 ? 18.740 -6.972 -13.304 1.00 82.44 87 THR A CA 1
ATOM 703 C C . THR A 1 87 ? 17.231 -7.181 -13.475 1.00 82.44 87 THR A C 1
ATOM 705 O O . THR A 1 87 ? 16.653 -6.875 -14.520 1.00 82.44 87 THR A O 1
ATOM 708 N N . LEU A 1 88 ? 16.587 -7.800 -12.479 1.00 87.81 88 LEU A N 1
ATOM 709 C CA . LEU A 1 88 ? 15.178 -8.195 -12.552 1.00 87.81 88 LEU A CA 1
ATOM 710 C C . LEU A 1 88 ? 14.256 -6.996 -12.823 1.00 87.81 88 LEU A C 1
ATOM 712 O O . LEU A 1 88 ? 13.342 -7.113 -13.638 1.00 87.81 88 LEU A O 1
ATOM 716 N N . LEU A 1 89 ? 14.518 -5.847 -12.198 1.00 89.12 89 LEU A N 1
ATOM 717 C CA . LEU A 1 89 ? 13.728 -4.633 -12.371 1.00 89.12 89 LEU A CA 1
ATOM 718 C C . LEU A 1 89 ? 13.842 -4.099 -13.803 1.00 89.12 89 LEU A C 1
ATOM 720 O O . LEU A 1 89 ? 12.820 -3.807 -14.424 1.00 89.12 89 LEU A O 1
ATOM 724 N N . LEU A 1 90 ? 15.059 -4.045 -14.361 1.00 89.19 90 LEU A N 1
ATOM 725 C CA . LEU A 1 90 ? 15.270 -3.646 -15.760 1.00 89.19 90 LEU A CA 1
ATOM 726 C C . LEU A 1 90 ? 14.513 -4.563 -16.729 1.00 89.19 90 LEU A C 1
ATOM 728 O O . LEU A 1 90 ? 13.852 -4.090 -17.654 1.00 89.19 90 LEU A O 1
ATOM 732 N N . GLN A 1 91 ? 14.573 -5.879 -16.504 1.00 88.19 91 GLN A N 1
ATOM 733 C CA . GLN A 1 91 ? 13.917 -6.865 -17.366 1.00 88.19 91 GLN A CA 1
ATOM 734 C C . GLN A 1 91 ? 12.389 -6.793 -17.278 1.00 88.19 91 GLN A C 1
ATOM 736 O O . GLN A 1 91 ? 11.713 -6.875 -18.309 1.00 88.19 91 GLN A O 1
ATOM 741 N N . GLN A 1 92 ? 11.839 -6.623 -16.072 1.00 90.56 92 GLN A N 1
ATOM 742 C CA . GLN A 1 92 ? 10.403 -6.430 -15.878 1.00 90.56 92 GLN A CA 1
ATOM 743 C C . GLN A 1 92 ? 9.929 -5.137 -16.530 1.00 90.56 92 GLN A C 1
ATOM 745 O O . GLN A 1 92 ? 8.952 -5.167 -17.275 1.00 90.56 92 GLN A O 1
ATOM 750 N N . LEU A 1 93 ? 10.649 -4.030 -16.338 1.00 91.00 93 LEU A N 1
ATOM 751 C CA . LEU A 1 93 ? 10.271 -2.760 -16.941 1.00 91.00 93 LEU A CA 1
ATOM 752 C C . LEU A 1 93 ? 10.342 -2.814 -18.470 1.00 91.00 93 LEU A C 1
ATOM 754 O O . LEU A 1 93 ? 9.408 -2.386 -19.147 1.00 91.00 93 LEU A O 1
ATOM 758 N N . LYS A 1 94 ? 11.401 -3.410 -19.028 1.00 89.12 94 LYS A N 1
ATOM 759 C CA . LYS A 1 94 ? 11.507 -3.636 -20.472 1.00 89.12 94 LYS A CA 1
ATOM 760 C C . LYS A 1 94 ? 10.292 -4.399 -20.991 1.00 89.12 94 LYS A C 1
ATOM 762 O O . LYS A 1 94 ? 9.693 -4.011 -21.997 1.00 89.12 94 LYS A O 1
ATOM 767 N N . ARG A 1 95 ? 9.916 -5.486 -20.307 1.00 89.69 95 ARG A N 1
ATOM 768 C CA . ARG A 1 95 ? 8.769 -6.311 -20.693 1.00 89.69 95 ARG A CA 1
ATOM 769 C C . ARG A 1 95 ? 7.455 -5.542 -20.589 1.00 89.69 95 ARG A C 1
ATOM 771 O O . ARG A 1 95 ? 6.657 -5.627 -21.519 1.00 89.69 95 ARG A O 1
ATOM 778 N N . LEU A 1 96 ? 7.272 -4.774 -19.519 1.00 91.00 96 LEU A N 1
ATOM 779 C CA . LEU A 1 96 ? 6.107 -3.927 -19.303 1.00 91.00 96 LEU A CA 1
ATOM 780 C C . LEU A 1 96 ? 5.954 -2.907 -20.433 1.00 91.00 96 LEU A C 1
ATOM 782 O O . LEU A 1 96 ? 4.916 -2.882 -21.087 1.00 91.00 96 LEU A O 1
ATOM 786 N N . ILE A 1 97 ? 7.002 -2.137 -20.737 1.00 88.31 97 ILE A N 1
ATOM 787 C CA . ILE A 1 97 ? 6.971 -1.142 -21.819 1.00 88.31 97 ILE A CA 1
ATOM 788 C C . ILE A 1 97 ? 6.685 -1.821 -23.166 1.00 88.31 97 ILE A C 1
ATOM 790 O O . ILE A 1 97 ? 5.848 -1.346 -23.932 1.00 88.31 97 ILE A O 1
ATOM 794 N N . CYS A 1 98 ? 7.316 -2.966 -23.449 1.00 88.62 98 CYS A N 1
ATOM 795 C CA . CYS A 1 98 ? 7.064 -3.722 -24.678 1.00 88.62 98 CYS A CA 1
ATOM 796 C C . CYS A 1 98 ? 5.602 -4.158 -24.821 1.00 88.62 98 CYS A C 1
ATOM 798 O O . CYS A 1 98 ? 5.039 -4.047 -25.913 1.00 88.62 98 CYS A O 1
ATOM 800 N N . ASP A 1 99 ? 5.006 -4.687 -23.752 1.00 89.62 99 ASP A N 1
ATOM 801 C CA . ASP A 1 99 ? 3.640 -5.204 -23.771 1.00 89.62 99 ASP A CA 1
ATOM 802 C C . ASP A 1 99 ? 2.605 -4.062 -23.786 1.00 89.62 99 ASP A C 1
ATOM 804 O O . ASP A 1 99 ? 1.627 -4.162 -24.525 1.00 89.62 99 ASP A O 1
ATOM 808 N N . LEU A 1 100 ? 2.868 -2.932 -23.116 1.00 89.12 100 LEU A N 1
ATOM 809 C CA . LEU A 1 100 ? 2.054 -1.711 -23.226 1.00 89.12 100 LEU A CA 1
ATOM 810 C C . LEU A 1 100 ? 2.090 -1.125 -24.644 1.00 89.12 100 LEU A C 1
ATOM 812 O O . LEU A 1 100 ? 1.044 -0.807 -25.209 1.00 89.12 100 LEU A O 1
ATOM 816 N N . CYS A 1 101 ? 3.271 -1.042 -25.269 1.00 87.81 101 CYS A N 1
ATOM 817 C CA . CYS A 1 101 ? 3.386 -0.608 -26.664 1.00 87.81 101 CYS A CA 1
ATOM 818 C C . CYS A 1 101 ? 2.597 -1.522 -27.612 1.00 87.81 101 CYS A C 1
ATOM 820 O O . CYS A 1 101 ? 1.964 -1.029 -28.541 1.00 87.81 101 CYS A O 1
ATOM 822 N N . ARG A 1 102 ? 2.592 -2.843 -27.382 1.00 89.06 102 ARG A N 1
ATOM 823 C CA . ARG A 1 102 ? 1.791 -3.785 -28.184 1.00 89.06 102 ARG A CA 1
ATOM 824 C C . ARG A 1 102 ? 0.295 -3.607 -27.960 1.00 89.06 102 ARG A C 1
ATOM 826 O O . ARG A 1 102 ? -0.447 -3.615 -28.937 1.00 89.06 102 ARG A O 1
ATOM 833 N N . LEU A 1 103 ? -0.134 -3.439 -26.707 1.00 89.00 103 LEU A N 1
ATOM 834 C CA . LEU A 1 103 ? -1.543 -3.269 -26.352 1.00 89.00 103 LEU A CA 1
ATOM 835 C C . LEU A 1 103 ? -2.137 -2.018 -27.012 1.00 89.00 103 LEU A C 1
ATOM 837 O O . LEU A 1 103 ? -3.201 -2.090 -27.619 1.00 89.00 103 LEU A O 1
ATOM 841 N N . TYR A 1 104 ? -1.415 -0.898 -26.954 1.00 85.62 104 TYR A N 1
ATOM 842 C CA . TYR A 1 104 ? -1.855 0.380 -27.522 1.00 85.62 104 TYR A CA 1
ATOM 843 C C . TYR A 1 104 ? -1.408 0.611 -28.974 1.00 85.62 104 TYR A C 1
ATOM 845 O O . TYR A 1 104 ? -1.639 1.686 -29.524 1.00 85.62 104 TYR A O 1
ATOM 853 N N . ASN A 1 105 ? -0.792 -0.392 -29.611 1.00 84.62 105 ASN A N 1
ATOM 854 C CA . ASN A 1 105 ? -0.291 -0.337 -30.988 1.00 84.62 105 ASN A CA 1
ATOM 855 C C . ASN A 1 105 ? 0.644 0.866 -31.261 1.00 84.62 105 ASN A C 1
ATOM 857 O O . ASN A 1 105 ? 0.527 1.563 -32.272 1.00 84.62 105 ASN A O 1
ATOM 861 N N . LEU A 1 106 ? 1.572 1.116 -30.336 1.00 83.56 106 LEU A N 1
ATOM 862 C CA . LEU A 1 106 ? 2.550 2.202 -30.384 1.00 83.56 106 LEU A CA 1
ATOM 863 C C . LEU A 1 106 ? 3.927 1.697 -30.845 1.00 83.56 106 LEU A C 1
ATOM 865 O O . LEU A 1 106 ? 4.316 0.575 -30.506 1.00 83.56 106 LEU A O 1
ATOM 869 N N . PRO A 1 107 ? 4.711 2.523 -31.565 1.00 77.88 107 PRO A N 1
ATOM 870 C CA . PRO A 1 107 ? 6.086 2.177 -31.901 1.00 77.88 107 PRO A CA 1
ATOM 871 C C . PRO A 1 107 ? 6.929 2.067 -30.624 1.00 77.88 107 PRO A C 1
ATOM 873 O O . PRO A 1 107 ? 6.855 2.936 -29.750 1.00 77.88 107 PRO A O 1
ATOM 876 N N . GLN A 1 108 ? 7.730 1.004 -30.527 1.00 74.69 108 GLN A N 1
ATOM 877 C CA . GLN A 1 108 ? 8.703 0.852 -29.446 1.00 74.69 108 GLN A CA 1
ATOM 878 C C . GLN A 1 108 ? 9.822 1.885 -29.621 1.00 74.69 108 GLN A C 1
ATOM 880 O O . GLN A 1 108 ? 10.330 2.072 -30.726 1.00 74.69 108 GLN A O 1
ATOM 885 N N . HIS A 1 109 ? 10.175 2.574 -28.535 1.00 75.12 109 HIS A N 1
ATOM 886 C CA . HIS A 1 109 ? 11.261 3.553 -28.535 1.00 75.12 109 HIS A CA 1
ATOM 887 C C . HIS A 1 109 ? 12.621 2.826 -28.480 1.00 75.12 109 HIS A C 1
ATOM 889 O O . HIS A 1 109 ? 12.720 1.852 -27.728 1.00 75.12 109 HIS A O 1
ATOM 895 N N . PRO A 1 110 ? 13.665 3.265 -29.216 1.00 69.81 110 PRO A N 1
ATOM 896 C CA . PRO A 1 110 ? 14.996 2.639 -29.180 1.00 69.81 110 PRO A CA 1
ATOM 897 C C . PRO A 1 110 ? 15.601 2.591 -27.770 1.00 69.81 110 PRO A C 1
ATOM 899 O O . PRO A 1 110 ? 16.346 1.671 -27.447 1.00 69.81 110 PRO A O 1
ATOM 902 N N . ASP A 1 111 ? 15.211 3.512 -26.890 1.00 77.00 111 ASP A N 1
ATOM 903 C CA . ASP A 1 111 ? 15.673 3.550 -25.498 1.00 77.00 111 ASP A CA 1
ATOM 904 C C . ASP A 1 111 ? 15.248 2.311 -24.687 1.00 77.00 111 ASP A C 1
ATOM 906 O O . ASP A 1 111 ? 15.898 1.943 -23.712 1.00 77.00 111 ASP A O 1
ATOM 910 N N . VAL A 1 112 ? 14.207 1.590 -25.122 1.00 77.25 112 VAL A N 1
ATOM 911 C CA . VAL A 1 112 ? 13.810 0.304 -24.518 1.00 77.25 112 VAL A CA 1
ATOM 912 C C . VAL A 1 112 ? 14.870 -0.778 -24.761 1.00 77.25 112 VAL A C 1
ATOM 914 O O . VAL A 1 112 ? 15.023 -1.686 -23.944 1.00 77.25 112 VAL A O 1
ATOM 917 N N . GLU A 1 113 ? 15.636 -0.680 -25.850 1.00 72.44 113 GLU A N 1
ATOM 918 C CA . GLU A 1 113 ? 16.758 -1.581 -26.144 1.00 72.44 113 GLU A CA 1
ATOM 919 C C . GLU A 1 113 ? 17.989 -1.257 -25.286 1.00 72.44 113 GLU A C 1
ATOM 921 O O . GLU A 1 113 ? 18.807 -2.139 -25.021 1.00 72.44 113 GLU A O 1
ATOM 926 N N . MET A 1 114 ? 18.104 -0.029 -24.762 1.00 76.19 114 MET A N 1
ATOM 927 C CA . MET A 1 114 ? 19.187 0.334 -23.839 1.00 76.19 114 MET A CA 1
ATOM 928 C C . MET A 1 114 ? 19.102 -0.424 -22.509 1.00 76.19 114 MET A C 1
ATOM 930 O O . MET A 1 114 ? 20.123 -0.605 -21.851 1.00 76.19 114 MET A O 1
ATOM 934 N N . LEU A 1 115 ? 17.925 -0.948 -22.150 1.00 76.56 115 LEU A N 1
ATOM 935 C CA . LEU A 1 115 ? 17.733 -1.791 -20.965 1.00 76.56 115 LEU A CA 1
ATOM 936 C C . LEU A 1 115 ? 18.423 -3.162 -21.059 1.00 76.56 115 LEU A C 1
ATOM 938 O O . LEU A 1 115 ? 18.575 -3.824 -20.034 1.00 76.56 115 LEU A O 1
ATOM 942 N N . ASP A 1 116 ? 18.849 -3.592 -22.254 1.00 72.88 116 ASP A N 1
ATOM 943 C CA . ASP A 1 116 ? 19.663 -4.804 -22.430 1.00 72.88 116 ASP A CA 1
ATOM 944 C C . ASP A 1 116 ? 21.153 -4.570 -22.154 1.00 72.88 116 ASP A C 1
ATOM 946 O O . ASP A 1 116 ? 21.927 -5.530 -22.076 1.00 72.88 116 ASP A O 1
ATOM 950 N N . GLN A 1 117 ? 21.577 -3.310 -22.030 1.00 73.06 117 GLN A N 1
ATOM 951 C CA . GLN A 1 117 ? 22.972 -2.999 -21.762 1.00 73.06 117 GLN A CA 1
ATOM 952 C C . GLN A 1 117 ? 23.326 -3.343 -20.308 1.00 73.06 117 GLN A C 1
ATOM 954 O O . GLN A 1 117 ? 22.522 -3.128 -19.397 1.00 73.06 117 GLN A O 1
ATOM 959 N N . PRO A 1 118 ? 24.534 -3.879 -20.060 1.00 66.50 118 PRO A N 1
ATOM 960 C CA . PRO A 1 118 ? 25.003 -4.097 -18.702 1.00 66.50 118 PRO A CA 1
ATOM 961 C C . PRO A 1 118 ? 25.057 -2.764 -17.949 1.00 66.50 118 PRO A C 1
ATOM 963 O O . PRO A 1 118 ? 25.435 -1.739 -18.519 1.00 66.50 118 PRO A O 1
ATOM 966 N N . LEU A 1 119 ? 24.699 -2.794 -16.660 1.00 70.06 119 LEU A N 1
ATOM 967 C CA . LEU A 1 119 ? 24.760 -1.619 -15.792 1.00 70.06 119 LEU A CA 1
ATOM 968 C C . LEU A 1 119 ? 26.143 -0.954 -15.902 1.00 70.06 119 LEU A C 1
ATOM 970 O O . LEU A 1 119 ? 27.155 -1.662 -15.837 1.00 70.06 119 LEU A O 1
ATOM 974 N N . PRO A 1 120 ? 26.217 0.381 -16.039 1.00 60.50 120 PRO A N 1
ATOM 975 C CA . PRO A 1 120 ? 27.495 1.070 -16.080 1.00 60.50 120 PRO A CA 1
ATOM 976 C C . PRO A 1 120 ? 28.245 0.797 -14.773 1.00 60.50 120 PRO A C 1
ATOM 978 O O . PRO A 1 120 ? 27.754 1.100 -13.683 1.00 60.50 120 PRO A O 1
ATOM 981 N N . ALA A 1 121 ? 29.433 0.193 -14.877 1.00 47.12 121 ALA A N 1
ATOM 982 C CA . ALA A 1 121 ? 30.323 0.028 -13.737 1.00 47.12 121 ALA A CA 1
ATOM 983 C C . ALA A 1 121 ? 30.565 1.415 -13.118 1.00 47.12 121 ALA A C 1
ATOM 985 O O . ALA A 1 121 ? 30.848 2.374 -13.840 1.00 47.12 121 ALA A O 1
ATOM 986 N N . GLY A 1 122 ? 30.394 1.532 -11.796 1.00 43.81 122 GLY A N 1
ATOM 987 C CA . GLY A 1 122 ? 30.630 2.777 -11.059 1.00 43.81 122 GLY A CA 1
ATOM 988 C C . GLY A 1 122 ? 32.016 3.367 -11.355 1.00 43.81 122 GLY A C 1
ATOM 989 O O . GLY A 1 122 ? 32.855 2.675 -11.932 1.00 43.81 122 GLY A O 1
ATOM 990 N N . PRO A 1 123 ? 32.270 4.639 -10.988 1.00 38.12 123 PRO A N 1
ATOM 991 C CA . PRO A 1 123 ? 33.478 5.345 -11.389 1.00 38.12 123 PRO A CA 1
ATOM 992 C C . PRO A 1 123 ? 34.706 4.504 -11.060 1.00 38.12 123 PRO A C 1
ATOM 994 O O . PRO A 1 123 ? 35.056 4.292 -9.902 1.00 38.12 123 PRO A O 1
ATOM 997 N N . VAL A 1 124 ? 35.333 4.013 -12.126 1.00 36.31 124 VAL A N 1
ATOM 998 C CA . VAL A 1 124 ? 36.685 3.489 -12.116 1.00 36.31 124 VAL A CA 1
ATOM 999 C C . VAL A 1 124 ? 37.528 4.616 -11.543 1.00 36.31 1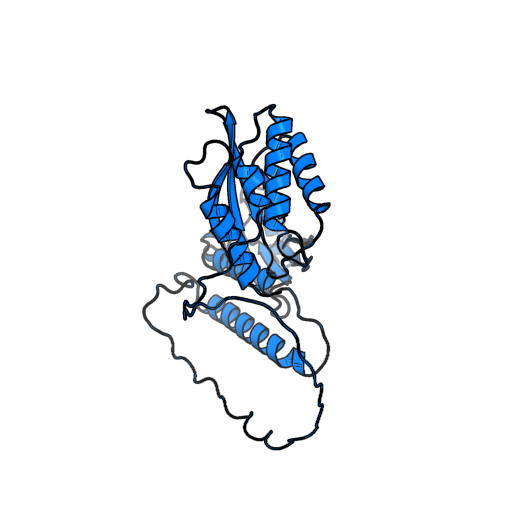24 VAL A C 1
ATOM 1001 O O . VAL A 1 124 ? 37.668 5.664 -12.179 1.00 36.31 124 VAL A O 1
ATOM 1004 N N . SER A 1 125 ? 38.057 4.427 -10.335 1.00 31.91 125 SER A N 1
ATOM 1005 C CA . SER A 1 125 ? 39.209 5.190 -9.879 1.00 31.91 125 SER A CA 1
ATOM 1006 C C . SER A 1 125 ? 40.286 4.997 -10.938 1.00 31.91 125 SER A C 1
ATOM 1008 O O . SER A 1 125 ? 40.900 3.938 -11.048 1.00 31.91 125 SER A O 1
ATOM 1010 N N . GLN A 1 126 ? 40.420 5.996 -11.807 1.00 31.91 126 GLN A N 1
ATOM 1011 C CA . GLN A 1 126 ? 41.503 6.090 -12.761 1.00 31.91 126 GLN A CA 1
ATOM 1012 C C . GLN A 1 126 ? 42.790 6.265 -11.966 1.00 31.91 126 GLN A C 1
ATOM 1014 O O . GLN A 1 126 ? 43.177 7.389 -11.669 1.00 31.91 126 GLN A O 1
ATOM 1019 N N . ASP A 1 127 ? 43.492 5.170 -11.717 1.00 31.38 127 ASP A N 1
ATOM 1020 C CA . ASP A 1 127 ? 44.943 5.206 -11.785 1.00 31.38 127 ASP A CA 1
ATOM 1021 C C . ASP A 1 127 ? 45.367 4.537 -13.090 1.00 31.38 127 ASP A C 1
ATOM 1023 O O . ASP A 1 127 ? 45.397 3.321 -13.266 1.00 31.38 127 ASP A O 1
ATOM 1027 N N . ARG A 1 128 ? 45.616 5.405 -14.073 1.00 38.59 128 ARG A N 1
ATOM 1028 C CA . ARG A 1 128 ? 46.226 5.067 -15.355 1.00 38.59 128 ARG A CA 1
ATOM 1029 C C . ARG A 1 128 ? 47.581 4.395 -15.117 1.00 38.59 128 ARG A C 1
ATOM 1031 O O . ARG A 1 128 ? 48.427 4.992 -14.457 1.00 38.59 128 ARG A O 1
ATOM 1038 N N . LYS A 1 129 ? 47.876 3.340 -15.884 1.00 31.20 129 LYS A N 1
ATOM 1039 C CA . LYS A 1 129 ? 48.979 3.377 -16.865 1.00 31.20 129 LYS A CA 1
ATOM 1040 C C . LYS A 1 129 ? 48.910 2.232 -17.887 1.00 31.20 129 LYS A C 1
ATOM 1042 O O . LYS A 1 129 ? 48.905 1.062 -17.550 1.00 31.20 129 LYS A O 1
ATOM 1047 N N . HIS A 1 130 ? 48.844 2.676 -19.142 1.00 28.38 130 HIS A N 1
ATOM 1048 C CA . HIS A 1 130 ? 49.246 2.061 -20.412 1.00 28.38 130 HIS A CA 1
ATOM 1049 C C . HIS A 1 130 ? 50.158 0.820 -20.361 1.00 28.38 130 HIS A C 1
ATOM 1051 O O . HIS A 1 130 ? 51.180 0.850 -19.681 1.00 28.38 130 HIS A O 1
ATOM 1057 N N . GLY A 1 131 ? 49.912 -0.142 -21.259 1.00 25.56 131 GLY A N 1
ATOM 1058 C CA . GLY A 1 131 ? 50.942 -1.076 -21.719 1.00 25.56 131 GLY A CA 1
ATOM 1059 C C . GLY A 1 131 ? 50.393 -2.296 -22.456 1.00 25.56 131 GLY A C 1
ATOM 1060 O O . GLY A 1 131 ? 49.549 -3.003 -21.939 1.00 25.56 131 GLY A O 1
ATOM 1061 N N . THR A 1 132 ? 50.862 -2.491 -23.678 1.00 28.91 132 THR A N 1
ATOM 1062 C CA . THR A 1 132 ? 50.576 -3.540 -24.667 1.00 28.91 132 THR A CA 1
ATOM 1063 C C . THR A 1 132 ? 51.030 -4.965 -24.296 1.00 28.91 132 THR A C 1
ATOM 1065 O O . THR A 1 132 ? 51.975 -5.119 -23.531 1.00 28.91 132 THR A O 1
ATOM 1068 N N . THR A 1 133 ? 50.459 -5.940 -25.029 1.00 25.77 133 THR A N 1
ATOM 1069 C CA . THR A 1 133 ? 51.009 -7.251 -25.482 1.00 25.77 133 THR A CA 1
ATOM 1070 C C . THR A 1 133 ? 51.237 -8.395 -24.483 1.00 25.77 133 THR A C 1
ATOM 1072 O O . THR A 1 133 ? 52.010 -8.255 -23.550 1.00 25.77 133 THR A O 1
ATOM 1075 N N . ASP A 1 134 ? 50.575 -9.516 -24.810 1.00 31.20 134 ASP A N 1
ATOM 1076 C CA . ASP A 1 134 ? 50.965 -10.940 -24.790 1.00 31.20 134 ASP A CA 1
ATOM 1077 C C . ASP A 1 134 ? 51.844 -11.553 -23.674 1.00 31.20 134 ASP A C 1
ATOM 1079 O O . ASP A 1 134 ? 52.865 -11.018 -23.262 1.00 31.20 134 ASP A O 1
ATOM 1083 N N . GLU A 1 135 ? 51.476 -12.811 -23.386 1.00 30.55 135 GLU A N 1
ATOM 1084 C CA . GLU A 1 135 ? 52.250 -13.924 -22.801 1.00 30.55 135 GLU A CA 1
ATOM 1085 C C . GLU A 1 135 ? 52.114 -14.226 -21.286 1.00 30.55 135 GLU A C 1
ATOM 1087 O O . GLU A 1 135 ? 52.502 -13.461 -20.413 1.00 30.55 135 GLU A O 1
ATOM 1092 N N . VAL A 1 136 ? 51.506 -15.404 -21.045 1.00 33.16 136 VAL A N 1
ATOM 1093 C CA . VAL A 1 136 ? 51.756 -16.466 -20.039 1.00 33.16 136 VAL A CA 1
ATOM 1094 C C . VAL A 1 136 ? 52.693 -16.197 -18.848 1.00 33.16 136 VAL A C 1
ATOM 1096 O O . VAL A 1 136 ? 53.798 -15.718 -19.038 1.00 33.16 136 VAL A O 1
ATOM 1099 N N . THR A 1 137 ? 52.287 -16.660 -17.651 1.00 26.45 137 THR A N 1
ATOM 1100 C CA . THR A 1 137 ? 52.886 -17.770 -16.845 1.00 26.45 137 THR A CA 1
ATOM 1101 C C . THR A 1 137 ? 52.352 -17.726 -15.395 1.00 26.45 137 THR A C 1
ATOM 1103 O O . THR A 1 137 ? 52.412 -16.675 -14.770 1.00 26.45 137 THR A O 1
ATOM 1106 N N . SER A 1 138 ? 51.654 -18.790 -14.960 1.00 29.55 138 SER A N 1
ATOM 1107 C CA . SER A 1 138 ? 51.981 -19.727 -13.844 1.00 29.55 138 SER A CA 1
ATOM 1108 C C . SER A 1 138 ? 51.670 -19.213 -12.425 1.00 29.55 138 SER A C 1
ATOM 1110 O O . SER A 1 138 ? 52.177 -18.163 -12.057 1.00 29.55 138 SER A O 1
ATOM 1112 N N . GLU A 1 139 ? 50.718 -19.851 -11.718 1.00 32.75 139 GLU A N 1
ATOM 1113 C CA . GLU A 1 139 ? 50.933 -20.732 -10.528 1.00 32.75 139 GLU A CA 1
ATOM 1114 C C . GLU A 1 139 ? 51.129 -19.860 -9.251 1.00 32.75 139 GLU A C 1
ATOM 1116 O O . GLU A 1 139 ? 51.765 -18.821 -9.321 1.00 32.75 139 GLU A O 1
ATOM 1121 N N . GLU A 1 140 ? 50.533 -20.069 -8.074 1.00 32.34 140 GLU A N 1
ATOM 1122 C CA . GLU A 1 140 ? 50.270 -21.276 -7.283 1.00 32.34 140 GLU A CA 1
ATOM 1123 C C . GLU A 1 140 ? 49.112 -21.003 -6.287 1.00 32.34 140 GLU A C 1
ATOM 1125 O O . GLU A 1 140 ? 48.947 -19.881 -5.799 1.00 32.34 140 GLU A O 1
ATOM 1130 N N . ASP A 1 141 ? 48.321 -22.041 -5.999 1.00 39.75 141 ASP A N 1
ATOM 1131 C CA . ASP A 1 141 ? 47.522 -22.172 -4.775 1.00 39.75 141 ASP A CA 1
ATOM 1132 C C . ASP A 1 141 ? 48.470 -22.521 -3.618 1.00 39.75 141 ASP A C 1
ATOM 1134 O O . ASP A 1 141 ? 49.185 -23.515 -3.722 1.00 39.75 141 ASP A O 1
ATOM 1138 N N . GLU A 1 142 ? 48.414 -21.792 -2.501 1.00 36.75 142 GLU A N 1
ATOM 1139 C CA . GLU A 1 142 ? 48.870 -22.299 -1.199 1.00 36.75 142 GLU A CA 1
ATOM 1140 C C . GLU A 1 142 ? 47.883 -21.876 -0.099 1.00 36.75 142 GLU A C 1
ATOM 1142 O O . GLU A 1 142 ? 47.726 -20.700 0.238 1.00 36.75 142 GLU A O 1
ATOM 1147 N N . GLU A 1 143 ? 47.180 -22.876 0.431 1.00 43.00 143 GLU A N 1
ATOM 1148 C CA . GLU A 1 143 ? 46.491 -22.842 1.717 1.00 43.00 143 GLU A CA 1
ATOM 1149 C C . GLU A 1 143 ? 47.539 -22.984 2.835 1.00 43.00 143 GLU A C 1
ATOM 1151 O O . GLU A 1 143 ? 48.243 -23.986 2.833 1.00 43.00 143 GLU A O 1
ATOM 1156 N N . GLU A 1 144 ? 47.597 -22.083 3.826 1.00 34.19 144 GLU A N 1
ATOM 1157 C CA . GLU A 1 144 ? 48.062 -22.433 5.183 1.00 34.19 144 GLU A CA 1
ATOM 1158 C C . GLU A 1 144 ? 47.305 -21.651 6.281 1.00 34.19 144 GLU A C 1
ATOM 1160 O O . GLU A 1 144 ? 47.344 -20.427 6.397 1.00 34.19 144 GLU A O 1
ATOM 1165 N N . GLU A 1 145 ? 46.553 -22.454 7.031 1.00 38.88 145 GLU A N 1
ATOM 1166 C CA . GLU A 1 145 ? 46.163 -22.460 8.446 1.00 38.88 145 GLU A CA 1
ATOM 1167 C C . GLU A 1 145 ? 46.666 -21.403 9.466 1.00 38.88 145 GLU A C 1
ATOM 1169 O O . GLU A 1 145 ? 47.836 -21.054 9.558 1.00 38.88 145 GLU A O 1
ATOM 1174 N N . MET A 1 146 ? 45.741 -21.111 10.393 1.00 40.69 146 MET A N 1
ATOM 1175 C CA . MET A 1 146 ? 45.898 -20.744 11.813 1.00 40.69 146 MET A CA 1
ATOM 1176 C C . MET A 1 146 ? 46.559 -19.417 12.235 1.00 40.69 146 MET A C 1
ATOM 1178 O O . MET A 1 146 ? 47.772 -19.271 12.351 1.00 40.69 146 MET A O 1
ATOM 1182 N N . GLY A 1 147 ? 45.686 -18.534 12.732 1.00 33.59 147 GLY A N 1
ATOM 1183 C CA . GLY A 1 147 ? 45.963 -17.591 13.814 1.00 33.59 147 GLY A CA 1
ATOM 1184 C C . GLY A 1 147 ? 44.699 -17.381 14.654 1.00 33.59 147 GLY A C 1
ATOM 1185 O O . GLY A 1 147 ? 43.923 -16.470 14.384 1.00 33.59 147 GLY A O 1
ATOM 1186 N N . GLU A 1 148 ? 44.460 -18.263 15.628 1.00 45.44 148 GLU A N 1
ATOM 1187 C CA . GLU A 1 148 ? 43.612 -17.966 16.793 1.00 45.44 148 GLU A CA 1
ATOM 1188 C C . GLU A 1 148 ? 44.340 -16.962 17.712 1.00 45.44 148 GLU A C 1
ATOM 1190 O O . GLU A 1 148 ? 45.570 -17.001 17.766 1.00 45.44 148 GLU A O 1
ATOM 1195 N N . GLN A 1 149 ? 43.571 -16.168 18.482 1.00 36.75 149 GLN A N 1
ATOM 1196 C CA . GLN A 1 149 ? 43.931 -15.038 19.383 1.00 36.75 149 GLN A CA 1
ATOM 1197 C C . GLN A 1 149 ? 43.708 -13.679 18.684 1.00 36.75 149 GLN A C 1
ATOM 1199 O O . GLN A 1 149 ? 44.381 -13.364 17.714 1.00 36.75 149 GLN A O 1
ATOM 1204 N N . ASP A 1 150 ? 42.728 -12.835 19.015 1.00 36.53 150 ASP A N 1
ATOM 1205 C CA . ASP A 1 150 ? 42.092 -12.555 20.303 1.00 36.53 150 ASP A CA 1
ATOM 1206 C C . ASP A 1 150 ? 40.586 -12.282 20.126 1.00 36.53 150 ASP A C 1
ATOM 1208 O O . ASP A 1 150 ? 40.167 -11.332 19.463 1.00 36.53 150 ASP A O 1
ATOM 1212 N N . ILE A 1 151 ? 39.767 -13.132 20.744 1.00 48.91 151 ILE A N 1
ATOM 1213 C CA . ILE A 1 151 ? 38.327 -12.946 20.941 1.00 48.91 151 ILE A CA 1
ATOM 1214 C C . ILE A 1 151 ? 38.156 -12.642 22.428 1.00 48.91 151 ILE A C 1
ATOM 1216 O O . ILE A 1 151 ? 37.816 -13.537 23.185 1.00 48.91 151 ILE A O 1
ATOM 1220 N N . GLU A 1 152 ? 38.463 -11.426 22.872 1.00 46.66 152 GLU A N 1
ATOM 1221 C CA . GLU A 1 152 ? 38.238 -11.021 24.270 1.00 46.66 152 GLU A CA 1
ATOM 1222 C C . GLU A 1 152 ? 38.246 -9.486 24.399 1.00 46.66 152 GLU A C 1
ATOM 1224 O O . GLU A 1 152 ? 39.079 -8.912 25.079 1.00 46.66 152 GLU A O 1
ATOM 1229 N N . ASP A 1 153 ? 37.334 -8.804 23.691 1.00 42.38 153 ASP A N 1
ATOM 1230 C CA . ASP A 1 153 ? 36.945 -7.410 24.008 1.00 42.38 153 ASP A CA 1
ATOM 1231 C C . ASP A 1 153 ? 35.584 -7.006 23.383 1.00 42.38 153 ASP A C 1
ATOM 1233 O O . ASP A 1 153 ? 35.295 -5.837 23.118 1.00 42.38 153 ASP A O 1
ATOM 1237 N N . LEU A 1 154 ? 34.701 -7.984 23.141 1.00 45.22 154 LEU A N 1
ATOM 1238 C CA . LEU A 1 154 ? 33.388 -7.778 22.514 1.00 45.22 154 LEU A CA 1
ATOM 1239 C C . LEU A 1 154 ? 32.246 -7.634 23.539 1.00 45.22 154 LEU A C 1
ATOM 1241 O O . LEU A 1 154 ? 31.132 -8.031 23.241 1.00 45.22 154 LEU A O 1
ATOM 1245 N N . ASP A 1 155 ? 32.490 -7.066 24.725 1.00 39.28 155 ASP A N 1
ATOM 1246 C CA . ASP A 1 155 ? 31.467 -6.997 25.789 1.00 39.28 155 ASP A CA 1
ATOM 1247 C C . ASP A 1 155 ? 31.275 -5.609 26.441 1.00 39.28 155 ASP A C 1
ATOM 1249 O O . ASP A 1 155 ? 30.690 -5.537 27.516 1.00 39.28 155 ASP A O 1
ATOM 1253 N N . HIS A 1 156 ? 31.703 -4.485 25.840 1.00 50.00 156 HIS A N 1
ATOM 1254 C CA . HIS A 1 156 ? 31.472 -3.137 26.422 1.00 50.00 156 HIS A CA 1
ATOM 1255 C C . HIS A 1 156 ? 31.225 -2.004 25.401 1.00 50.00 156 HIS A C 1
ATOM 1257 O O . HIS A 1 156 ? 31.820 -0.930 25.475 1.00 50.00 156 HIS A O 1
ATOM 1263 N N . TYR A 1 157 ? 30.275 -2.179 24.480 1.00 40.03 157 TYR A N 1
ATOM 1264 C CA . TYR A 1 157 ? 29.557 -1.020 23.927 1.00 40.03 157 TYR A CA 1
ATOM 1265 C C . TYR A 1 157 ? 28.174 -0.929 24.577 1.00 40.03 157 TYR A C 1
ATOM 1267 O O . TYR A 1 157 ? 27.154 -1.295 23.996 1.00 40.03 157 TYR A O 1
ATOM 1275 N N . GLU A 1 158 ? 28.140 -0.400 25.803 1.00 43.59 158 GLU A N 1
ATOM 1276 C CA . GLU A 1 158 ? 26.971 0.347 26.260 1.00 43.59 158 GLU A CA 1
ATOM 1277 C C . GLU A 1 158 ? 26.753 1.474 25.240 1.00 43.59 158 GLU A C 1
ATOM 1279 O O . GLU A 1 158 ? 27.509 2.451 25.196 1.00 43.59 158 GLU A O 1
ATOM 1284 N N . MET A 1 159 ? 25.751 1.329 24.365 1.00 51.66 159 MET A N 1
ATOM 1285 C CA . MET A 1 159 ? 25.217 2.477 23.640 1.00 51.66 159 MET A CA 1
ATOM 1286 C C . MET A 1 159 ? 24.796 3.491 24.699 1.00 51.66 159 MET A C 1
ATOM 1288 O O . MET A 1 159 ? 23.789 3.297 25.379 1.00 51.66 159 MET A O 1
ATOM 1292 N N . LYS A 1 160 ? 25.605 4.546 24.849 1.00 38.31 160 LYS A N 1
ATOM 1293 C CA . LYS A 1 160 ? 25.256 5.750 25.595 1.00 38.31 160 LYS A CA 1
ATOM 1294 C C . LYS A 1 160 ? 23.821 6.122 25.256 1.00 38.31 160 LYS A C 1
ATOM 1296 O O . LYS A 1 160 ? 23.469 6.179 24.079 1.00 38.31 160 LYS A O 1
ATOM 1301 N N . GLU A 1 161 ? 23.031 6.375 26.293 1.00 42.62 161 GLU A N 1
ATOM 1302 C CA . GLU A 1 161 ? 21.764 7.084 26.185 1.00 42.62 161 GLU A CA 1
ATOM 1303 C C . GLU A 1 161 ? 21.992 8.329 25.319 1.00 42.62 161 GLU A C 1
ATOM 1305 O O . GLU A 1 161 ? 22.614 9.302 25.751 1.00 42.62 161 GLU A O 1
ATOM 1310 N N . GLU A 1 162 ? 21.557 8.283 24.060 1.00 34.25 162 GLU A N 1
ATOM 1311 C CA . GLU A 1 162 ? 21.377 9.502 23.288 1.00 34.25 162 GLU A CA 1
ATOM 1312 C C . GLU A 1 162 ? 20.177 10.211 23.905 1.00 34.25 162 GLU A C 1
ATOM 1314 O O . GLU A 1 162 ? 19.018 9.904 23.618 1.00 34.25 162 GLU A O 1
ATOM 1319 N N . GLU A 1 163 ? 20.480 11.135 24.815 1.00 36.09 163 GLU A N 1
ATOM 1320 C CA . GLU A 1 163 ? 19.555 12.183 25.212 1.00 36.09 163 GLU A CA 1
ATOM 1321 C C . GLU A 1 163 ? 18.964 12.865 23.965 1.00 36.09 163 GLU A C 1
ATOM 1323 O O . GLU A 1 163 ? 19.630 12.985 22.928 1.00 36.09 163 GLU A O 1
ATOM 1328 N N . PRO A 1 164 ? 17.693 13.291 24.037 1.00 39.59 164 PRO A N 1
ATOM 1329 C CA . PRO A 1 164 ? 16.933 13.685 22.867 1.00 39.59 164 PRO A CA 1
ATOM 1330 C C . PRO A 1 164 ? 17.569 14.909 22.212 1.00 39.59 164 PRO A C 1
ATOM 1332 O O . PRO A 1 164 ? 17.692 15.971 22.818 1.00 39.59 164 PRO A O 1
ATOM 1335 N N . VAL A 1 165 ? 17.929 14.774 20.935 1.00 35.56 165 VAL A N 1
ATOM 1336 C CA . VAL A 1 165 ? 18.301 15.910 20.090 1.00 35.56 165 VAL A CA 1
ATOM 1337 C C . VAL A 1 165 ? 17.055 16.781 19.891 1.00 35.56 165 VAL A C 1
ATOM 1339 O O . VAL A 1 165 ? 16.256 16.564 18.977 1.00 35.56 165 VAL A O 1
ATOM 1342 N N . GLU A 1 166 ? 16.884 17.769 20.772 1.00 44.00 166 GLU A N 1
ATOM 1343 C CA . GLU A 1 166 ? 16.010 18.924 20.573 1.00 44.00 166 GLU A CA 1
ATOM 1344 C C . GLU A 1 166 ? 16.350 19.573 19.223 1.00 44.00 166 GLU A C 1
ATOM 1346 O O . GLU A 1 166 ? 17.457 20.074 19.022 1.00 44.00 166 GLU A O 1
ATOM 1351 N N . GLY A 1 167 ? 15.408 19.576 18.272 1.00 39.38 167 GLY A N 1
ATOM 1352 C CA . GLY A 1 167 ? 15.539 20.436 17.087 1.00 39.38 167 GLY A CA 1
ATOM 1353 C C . GLY A 1 167 ? 14.963 19.940 15.763 1.00 39.38 167 GLY A C 1
ATOM 1354 O O . GLY A 1 167 ? 14.908 20.721 14.815 1.00 39.38 167 GLY A O 1
ATOM 1355 N N . LYS A 1 168 ? 14.480 18.700 15.652 1.00 39.84 168 LYS A N 1
ATOM 1356 C CA . LYS A 1 168 ? 13.593 18.307 14.540 1.00 39.84 168 LYS A CA 1
ATOM 1357 C C . LYS A 1 168 ? 12.168 18.325 15.071 1.00 39.84 168 LYS A C 1
ATOM 1359 O O . LYS A 1 168 ? 11.954 17.793 16.153 1.00 39.84 168 LYS A O 1
ATOM 1364 N N . LYS A 1 169 ? 11.206 18.925 14.349 1.00 44.97 169 LYS A N 1
ATOM 1365 C CA . LYS A 1 169 ? 9.770 18.704 14.616 1.00 44.97 169 LYS A CA 1
ATOM 1366 C C . LYS A 1 169 ? 9.598 17.199 14.778 1.00 44.97 169 LYS A C 1
ATOM 1368 O O . LYS A 1 169 ? 9.798 16.474 13.803 1.00 44.97 169 LYS A O 1
ATOM 1373 N N . SER A 1 170 ? 9.382 16.736 16.004 1.00 54.31 170 SER A N 1
ATOM 1374 C CA . SER A 1 170 ? 9.299 15.314 16.275 1.00 54.31 170 SER A CA 1
ATOM 1375 C C . SER A 1 170 ? 8.147 14.791 15.429 1.00 54.31 170 SER A C 1
ATOM 1377 O O . SER A 1 170 ? 7.089 15.415 15.349 1.00 54.31 170 SER A O 1
ATOM 1379 N N . GLU A 1 171 ? 8.317 13.639 14.785 1.00 59.09 171 GLU A N 1
ATOM 1380 C CA . GLU A 1 171 ? 7.242 12.944 14.050 1.00 59.09 171 GLU A CA 1
ATOM 1381 C C . GLU A 1 171 ? 6.065 12.521 14.957 1.00 59.09 171 GLU A C 1
ATOM 1383 O O . GLU A 1 171 ? 5.209 11.728 14.580 1.00 59.09 171 GLU A O 1
ATOM 1388 N N . ASP A 1 172 ? 6.049 13.041 16.170 1.00 59.59 172 ASP A N 1
ATOM 1389 C CA . ASP A 1 172 ? 5.289 12.693 17.347 1.00 59.59 172 ASP A CA 1
ATOM 1390 C C . ASP A 1 172 ? 4.490 13.900 17.868 1.00 59.59 172 ASP A C 1
ATOM 1392 O O . ASP A 1 172 ? 3.736 13.811 18.835 1.00 59.59 172 ASP A O 1
ATOM 1396 N N . ASP A 1 173 ? 4.642 15.049 17.198 1.00 69.31 173 ASP A N 1
ATOM 1397 C CA . ASP A 1 173 ? 3.918 16.270 17.508 1.00 69.31 173 ASP A CA 1
ATOM 1398 C C . ASP A 1 173 ? 2.402 16.023 17.398 1.00 69.31 173 ASP A C 1
ATOM 1400 O O . ASP A 1 173 ? 1.873 15.593 16.361 1.00 69.31 173 ASP A O 1
ATOM 1404 N N . GLY A 1 174 ? 1.705 16.249 18.512 1.00 69.81 174 GLY A N 1
ATOM 1405 C CA . GLY A 1 174 ? 0.270 16.030 18.650 1.00 69.81 174 GLY A CA 1
ATOM 1406 C C . GLY A 1 174 ? -0.167 14.633 19.107 1.00 69.81 174 GLY A C 1
ATOM 1407 O O . GLY A 1 174 ? -1.361 14.355 18.984 1.00 69.81 174 GLY A O 1
ATOM 1408 N N . ILE A 1 175 ? 0.717 13.773 19.622 1.00 79.94 175 ILE A N 1
ATOM 1409 C CA . ILE A 1 175 ? 0.341 12.498 20.261 1.00 79.94 175 ILE A CA 1
ATOM 1410 C C . ILE A 1 175 ? 0.363 12.643 21.797 1.00 79.94 175 ILE A C 1
ATOM 1412 O O . ILE A 1 175 ? 1.248 13.278 22.366 1.00 79.94 175 ILE A O 1
ATOM 1416 N N . GLU A 1 176 ? -0.642 12.094 22.487 1.00 79.12 176 GLU A N 1
ATOM 1417 C CA . GLU A 1 176 ? -0.729 12.167 23.955 1.00 79.12 176 GLU A CA 1
ATOM 1418 C C . GLU A 1 176 ? 0.323 11.290 24.646 1.00 79.12 176 GLU A C 1
ATOM 1420 O O . GLU A 1 176 ? 0.643 10.198 24.179 1.00 79.12 176 GLU A O 1
ATOM 1425 N N . LYS A 1 177 ? 0.796 11.732 25.819 1.00 79.19 177 LYS A N 1
ATOM 1426 C CA . LYS A 1 177 ? 1.894 11.114 26.586 1.00 79.19 177 LYS A CA 1
ATOM 1427 C C . LYS A 1 177 ? 1.709 9.616 26.873 1.00 79.19 177 LYS A C 1
ATOM 1429 O O . LYS A 1 177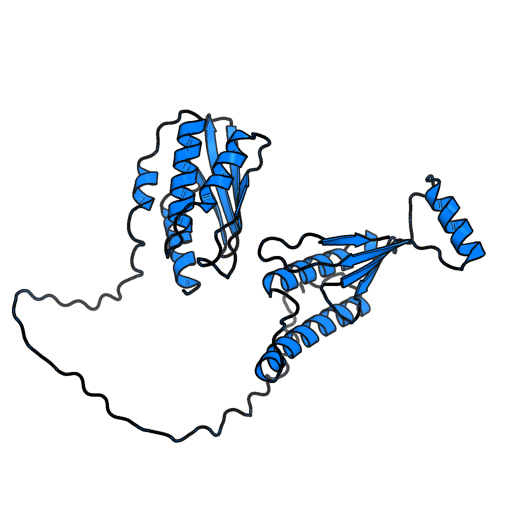 ? 2.689 8.879 26.912 1.00 79.19 177 LYS A O 1
ATOM 1434 N N . GLU A 1 178 ? 0.475 9.162 27.066 1.00 77.00 178 GLU A N 1
ATOM 1435 C CA . GLU A 1 178 ? 0.169 7.742 27.294 1.00 77.00 178 GLU A CA 1
ATOM 1436 C C . GLU A 1 178 ? 0.401 6.903 26.031 1.00 77.00 178 GLU A C 1
ATOM 1438 O O . GLU A 1 178 ? 1.017 5.839 26.087 1.00 77.00 178 GLU A O 1
ATOM 1443 N N . ASN A 1 179 ? 0.009 7.428 24.870 1.00 83.25 179 ASN A N 1
ATOM 1444 C CA . ASN A 1 179 ? 0.214 6.775 23.579 1.00 83.25 179 ASN A CA 1
ATOM 1445 C C . ASN A 1 179 ? 1.702 6.758 23.181 1.00 83.25 179 ASN A C 1
ATOM 1447 O O . ASN A 1 179 ? 2.162 5.806 22.550 1.00 83.25 179 ASN A O 1
ATOM 1451 N N . LEU A 1 180 ? 2.478 7.759 23.616 1.00 79.81 180 LEU A N 1
ATOM 1452 C CA . LEU A 1 180 ? 3.939 7.777 23.458 1.00 79.81 180 LEU A CA 1
ATOM 1453 C C . LEU A 1 180 ? 4.618 6.644 24.211 1.00 79.81 180 LEU A C 1
ATOM 1455 O O . LEU A 1 180 ? 5.464 5.952 23.646 1.00 79.81 180 LEU A O 1
ATOM 1459 N N . ALA A 1 181 ? 4.201 6.407 25.455 1.00 79.62 181 ALA A N 1
ATOM 1460 C CA . ALA A 1 181 ? 4.725 5.307 26.254 1.00 79.62 181 ALA A CA 1
ATOM 1461 C C . ALA A 1 181 ? 4.453 3.948 25.586 1.00 79.62 181 ALA A C 1
ATOM 1463 O O . ALA A 1 181 ? 5.310 3.065 25.615 1.00 79.62 181 ALA A O 1
ATOM 1464 N N . ILE A 1 182 ? 3.295 3.789 24.932 1.00 82.31 182 ILE A N 1
ATOM 1465 C CA . ILE A 1 182 ? 2.969 2.585 24.155 1.00 82.31 182 ILE A CA 1
ATOM 1466 C C . ILE A 1 182 ? 3.918 2.445 22.953 1.00 82.31 182 ILE A C 1
ATOM 1468 O O . ILE A 1 182 ? 4.502 1.380 22.760 1.00 82.31 182 ILE A O 1
ATOM 1472 N N . LEU A 1 183 ? 4.137 3.514 22.178 1.00 81.06 183 LEU A N 1
ATOM 1473 C CA . LEU A 1 183 ? 5.057 3.495 21.031 1.00 81.06 183 LEU A CA 1
ATOM 1474 C C . LEU A 1 183 ? 6.509 3.194 21.440 1.00 81.06 183 LEU A C 1
ATOM 1476 O O . LEU A 1 183 ? 7.191 2.416 20.769 1.00 81.06 183 LEU A O 1
ATOM 1480 N N . GLU A 1 184 ? 6.991 3.768 22.543 1.00 80.88 184 GLU A N 1
ATOM 1481 C CA . GLU A 1 184 ? 8.323 3.474 23.084 1.00 80.88 184 GLU A CA 1
ATOM 1482 C C . GLU A 1 184 ? 8.444 2.029 23.566 1.00 80.88 184 GLU A C 1
ATOM 1484 O O . GLU A 1 184 ? 9.450 1.369 23.290 1.00 80.88 184 GLU A O 1
ATOM 1489 N N . LYS A 1 185 ? 7.408 1.510 24.234 1.00 81.69 185 LYS A N 1
ATOM 1490 C CA . LYS A 1 185 ? 7.364 0.121 24.696 1.00 81.69 185 LYS A CA 1
ATOM 1491 C C . LYS A 1 185 ? 7.449 -0.860 23.525 1.00 81.69 185 LYS A C 1
ATOM 1493 O O . LYS A 1 185 ? 8.233 -1.803 23.589 1.00 81.69 185 LYS A O 1
ATOM 1498 N N . ILE A 1 186 ? 6.742 -0.595 22.423 1.00 81.00 186 ILE A N 1
ATOM 1499 C CA . ILE A 1 186 ? 6.823 -1.406 21.195 1.00 81.00 186 ILE A CA 1
ATOM 1500 C C . ILE A 1 186 ? 8.226 -1.347 20.591 1.00 81.00 186 ILE A C 1
ATOM 1502 O O . ILE A 1 186 ? 8.795 -2.388 20.271 1.00 81.00 186 ILE A O 1
ATOM 1506 N N . ARG A 1 187 ? 8.818 -0.150 20.464 1.00 78.56 187 ARG A N 1
ATOM 1507 C CA . ARG A 1 187 ? 10.189 0.000 19.941 1.00 78.56 187 ARG A CA 1
ATOM 1508 C C . ARG A 1 187 ? 11.205 -0.762 20.788 1.00 78.56 187 ARG A C 1
ATOM 1510 O O . ARG A 1 187 ? 12.121 -1.375 20.243 1.00 78.56 187 ARG A O 1
ATOM 1517 N N . LYS A 1 188 ? 11.054 -0.729 22.115 1.00 74.25 188 LYS A N 1
ATOM 1518 C CA . LYS A 1 188 ? 11.916 -1.465 23.045 1.00 74.25 188 LYS A CA 1
ATOM 1519 C C . LYS A 1 188 ? 11.748 -2.976 22.886 1.00 74.25 188 LYS A C 1
ATOM 1521 O O . LYS A 1 188 ? 12.756 -3.670 22.791 1.00 74.25 188 LYS A O 1
ATOM 1526 N N . ASN A 1 189 ? 10.510 -3.459 22.794 1.00 73.12 189 ASN A N 1
ATOM 1527 C CA . ASN A 1 189 ? 10.216 -4.875 22.582 1.00 73.12 189 ASN A CA 1
ATOM 1528 C C . ASN A 1 189 ? 10.777 -5.370 21.241 1.00 73.12 189 ASN A C 1
ATOM 1530 O O . ASN A 1 189 ? 11.471 -6.377 21.221 1.00 73.12 189 ASN A O 1
ATOM 1534 N N . GLN A 1 190 ? 10.610 -4.616 20.147 1.00 67.56 190 GLN A N 1
ATOM 1535 C CA . GLN A 1 190 ? 11.200 -4.969 18.848 1.00 67.56 190 GLN A CA 1
ATOM 1536 C C . GLN A 1 190 ? 12.732 -5.052 18.909 1.00 67.56 190 GLN A C 1
ATOM 1538 O O . GLN A 1 190 ? 13.315 -6.015 18.418 1.00 67.56 190 GLN A O 1
ATOM 1543 N N . ARG A 1 191 ? 13.405 -4.084 19.554 1.00 66.62 191 ARG A N 1
ATOM 1544 C CA . ARG A 1 191 ? 14.867 -4.137 19.760 1.00 66.62 191 ARG A CA 1
ATOM 1545 C C . ARG A 1 191 ? 15.285 -5.368 20.566 1.00 66.62 191 ARG A C 1
ATOM 1547 O O . ARG A 1 191 ? 16.294 -5.989 20.247 1.00 66.62 191 ARG A O 1
ATOM 1554 N N . GLN A 1 192 ? 14.520 -5.712 21.599 1.00 60.53 192 GLN A N 1
ATOM 1555 C CA . GLN A 1 192 ? 14.792 -6.868 22.445 1.00 60.53 192 GLN A CA 1
ATOM 1556 C C . GLN A 1 192 ? 14.563 -8.192 21.707 1.00 60.53 192 GLN A C 1
ATOM 1558 O O . GLN A 1 192 ? 15.376 -9.102 21.847 1.00 60.53 192 GLN A O 1
ATOM 1563 N N . ASP A 1 193 ? 13.538 -8.281 20.864 1.00 60.25 193 ASP A N 1
ATOM 1564 C CA . ASP A 1 193 ? 13.304 -9.441 20.002 1.00 60.25 193 ASP A CA 1
ATOM 1565 C C . ASP A 1 193 ? 14.451 -9.620 18.999 1.00 60.25 193 ASP A C 1
ATOM 1567 O O . ASP A 1 193 ? 14.970 -10.724 18.849 1.00 60.25 193 ASP A O 1
ATOM 1571 N N . HIS A 1 194 ? 14.943 -8.536 18.388 1.00 57.09 194 HIS A N 1
ATOM 1572 C CA . HIS A 1 194 ? 16.124 -8.589 17.518 1.00 57.09 194 HIS A CA 1
ATOM 1573 C C . HIS A 1 194 ? 17.398 -9.066 18.242 1.00 57.09 194 HIS A C 1
ATOM 1575 O O . HIS A 1 194 ? 18.218 -9.748 17.631 1.00 57.09 194 HIS A O 1
ATOM 1581 N N . LEU A 1 195 ? 17.558 -8.753 19.533 1.00 53.22 195 LEU A N 1
ATOM 1582 C CA . LEU A 1 195 ? 18.684 -9.216 20.357 1.00 53.22 195 LEU A CA 1
ATOM 1583 C C . LEU A 1 195 ? 18.523 -10.688 20.794 1.00 53.22 195 LEU A C 1
ATOM 1585 O O . LEU A 1 195 ? 19.486 -11.458 20.753 1.00 53.22 195 LEU A O 1
ATOM 1589 N N . ASN A 1 196 ? 17.306 -11.105 21.154 1.00 50.25 196 ASN A N 1
ATOM 1590 C CA . ASN A 1 196 ? 17.004 -12.447 21.669 1.00 50.25 196 ASN A CA 1
ATOM 1591 C C . ASN A 1 196 ? 16.973 -13.544 20.586 1.00 50.25 196 ASN A C 1
ATOM 1593 O O . ASN A 1 196 ? 17.179 -14.716 20.906 1.00 50.25 196 ASN A O 1
ATOM 1597 N N . VAL A 1 197 ? 16.775 -13.191 19.309 1.00 49.62 197 VAL A N 1
ATOM 1598 C CA . VAL A 1 197 ? 16.818 -14.133 18.167 1.00 49.62 197 VAL A CA 1
ATOM 1599 C C . VAL A 1 197 ? 18.200 -14.784 17.993 1.00 49.62 197 VAL A C 1
ATOM 1601 O O . VAL A 1 197 ? 18.296 -15.863 17.409 1.00 49.62 197 VAL A O 1
ATOM 1604 N N . SER A 1 198 ? 19.262 -14.194 18.553 1.00 46.31 198 SER A N 1
ATOM 1605 C CA . SER A 1 198 ? 20.595 -14.814 18.582 1.00 46.31 198 SER A CA 1
ATOM 1606 C C . SER A 1 198 ? 20.717 -15.983 19.572 1.00 46.31 198 SER A C 1
ATOM 1608 O O . SER A 1 198 ? 21.627 -16.796 19.429 1.00 46.31 198 SER A O 1
ATOM 1610 N N . ALA A 1 199 ? 19.812 -16.097 20.554 1.00 42.97 199 ALA A N 1
ATOM 1611 C CA . ALA A 1 199 ? 19.969 -17.036 21.658 1.00 42.97 199 ALA A CA 1
ATOM 1612 C C . ALA A 1 199 ? 19.111 -18.298 21.509 1.00 42.97 199 ALA A C 1
ATOM 1614 O O . ALA A 1 199 ? 19.678 -19.381 21.497 1.00 42.97 199 ALA A O 1
ATOM 1615 N N . HIS A 1 200 ? 17.780 -18.229 21.404 1.00 38.22 200 HIS A N 1
ATOM 1616 C CA . HIS A 1 200 ? 16.944 -19.440 21.344 1.00 38.22 200 HIS A CA 1
ATOM 1617 C C . HIS A 1 200 ? 15.597 -19.174 20.646 1.00 38.22 200 HIS A C 1
ATOM 1619 O O . HIS A 1 200 ? 14.836 -18.313 21.074 1.00 38.22 200 HIS A O 1
ATOM 1625 N N . SER A 1 201 ? 15.275 -20.008 19.650 1.00 39.22 201 SER A N 1
ATOM 1626 C CA . SER A 1 201 ?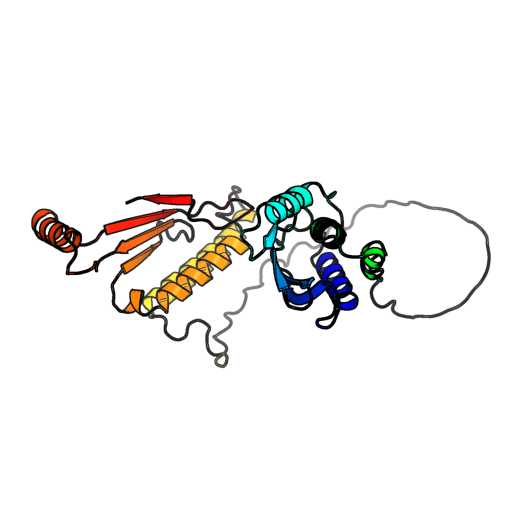 13.977 -20.140 18.959 1.00 39.22 201 SER A CA 1
ATOM 1627 C C . SER A 1 201 ? 13.607 -19.043 17.952 1.00 39.22 201 SER A C 1
ATOM 1629 O O . SER A 1 201 ? 13.174 -17.945 18.283 1.00 39.22 201 SER A O 1
ATOM 1631 N N . GLY A 1 202 ? 13.712 -19.414 16.673 1.00 41.69 202 GLY A N 1
ATOM 1632 C CA . GLY A 1 202 ? 13.290 -18.615 15.533 1.00 41.69 202 GLY A CA 1
ATOM 1633 C C . GLY A 1 202 ? 11.776 -18.434 15.455 1.00 41.69 202 GLY A C 1
ATOM 1634 O O . GLY A 1 202 ? 11.051 -19.347 15.071 1.00 41.69 202 GLY A O 1
ATOM 1635 N N . ALA A 1 203 ? 11.330 -17.219 15.746 1.00 38.59 203 ALA A N 1
ATOM 1636 C CA . ALA A 1 203 ? 10.182 -16.581 15.118 1.00 38.59 203 ALA A CA 1
ATOM 1637 C C . ALA A 1 203 ? 10.326 -15.071 15.337 1.00 38.59 203 ALA A C 1
ATOM 1639 O O . ALA A 1 203 ? 9.969 -14.552 16.390 1.00 38.59 203 ALA A O 1
ATOM 1640 N N . VAL A 1 204 ? 10.870 -14.352 14.352 1.00 46.34 204 VAL A N 1
ATOM 1641 C CA . VAL A 1 204 ? 10.673 -12.898 14.312 1.00 46.34 204 VAL A CA 1
ATOM 1642 C C . VAL A 1 204 ? 9.180 -12.703 14.062 1.00 46.34 204 VAL A C 1
ATOM 1644 O O . VAL A 1 204 ? 8.662 -13.236 13.080 1.00 46.34 204 VAL A O 1
ATOM 1647 N N . SER A 1 205 ? 8.480 -11.989 14.945 1.00 50.91 205 SER A N 1
ATOM 1648 C CA . SER A 1 205 ? 7.021 -11.785 14.887 1.00 50.91 205 SER A CA 1
ATOM 1649 C C . SER A 1 205 ? 6.564 -10.907 13.702 1.00 50.91 205 SER A C 1
ATOM 1651 O O . SER A 1 205 ? 5.539 -10.249 13.766 1.00 50.91 205 SER A O 1
ATOM 1653 N N . GLY A 1 206 ? 7.317 -10.876 12.601 1.00 57.56 206 GLY A N 1
ATOM 1654 C CA . GLY A 1 206 ? 6.980 -10.185 11.365 1.00 57.56 206 GLY A CA 1
ATOM 1655 C C . GLY A 1 206 ? 8.189 -9.614 10.623 1.00 57.56 206 GLY A C 1
ATOM 1656 O O . GLY A 1 206 ? 9.323 -9.703 11.081 1.00 57.56 206 GLY A O 1
ATOM 1657 N N . SER A 1 207 ? 7.958 -9.053 9.436 1.00 62.03 207 SER A N 1
ATOM 1658 C CA . SER A 1 207 ? 8.985 -8.342 8.661 1.00 62.03 207 SER A CA 1
ATOM 1659 C C . SER A 1 207 ? 9.208 -6.946 9.253 1.00 62.03 207 SER A C 1
ATOM 1661 O O . SER A 1 207 ? 8.235 -6.301 9.640 1.00 62.03 207 SER A O 1
ATOM 1663 N N . VAL A 1 208 ? 10.451 -6.447 9.271 1.00 68.50 208 VAL A N 1
ATOM 1664 C CA . VAL A 1 208 ? 10.777 -5.065 9.691 1.00 68.50 208 VAL A CA 1
ATOM 1665 C C . VAL A 1 208 ? 9.918 -4.051 8.926 1.00 68.50 208 VAL A C 1
ATOM 1667 O O . VAL A 1 208 ? 9.320 -3.170 9.532 1.00 68.50 208 VAL A O 1
ATOM 1670 N N . GLN A 1 209 ? 9.718 -4.265 7.623 1.00 67.75 209 GLN A N 1
ATOM 1671 C CA . GLN A 1 209 ? 8.869 -3.424 6.776 1.00 67.75 209 GLN A CA 1
ATOM 1672 C C . GLN A 1 209 ? 7.388 -3.445 7.200 1.00 67.75 209 GLN A C 1
ATOM 1674 O O . GLN A 1 209 ? 6.709 -2.417 7.178 1.00 67.75 209 GLN A O 1
ATOM 1679 N N . ALA A 1 210 ? 6.870 -4.613 7.593 1.00 69.81 210 ALA A N 1
ATOM 1680 C CA . ALA A 1 210 ? 5.495 -4.740 8.074 1.00 69.81 210 ALA A CA 1
ATOM 1681 C C . ALA A 1 210 ? 5.326 -4.045 9.434 1.00 69.81 210 ALA A C 1
ATOM 1683 O O . ALA A 1 210 ? 4.360 -3.307 9.632 1.00 69.81 210 ALA A O 1
ATOM 1684 N N . SER A 1 211 ? 6.304 -4.215 10.326 1.00 77.50 211 SER A N 1
ATOM 1685 C CA . SER A 1 211 ? 6.372 -3.528 11.615 1.00 77.50 211 SER A CA 1
ATOM 1686 C C . SER A 1 211 ? 6.435 -2.007 11.446 1.00 77.50 211 SER A C 1
ATOM 1688 O O . SER A 1 211 ? 5.698 -1.289 12.115 1.00 77.50 211 SER A O 1
ATOM 1690 N N . ASP A 1 212 ? 7.256 -1.495 10.530 1.00 76.38 212 ASP A N 1
ATOM 1691 C CA . ASP A 1 212 ? 7.386 -0.055 10.293 1.00 76.38 212 ASP A CA 1
ATOM 1692 C C . ASP A 1 212 ? 6.104 0.552 9.722 1.00 76.38 212 ASP A C 1
ATOM 1694 O O . ASP A 1 212 ? 5.662 1.615 10.174 1.00 76.38 212 ASP A O 1
ATOM 1698 N N . ARG A 1 213 ? 5.447 -0.150 8.789 1.00 80.88 213 ARG A N 1
ATOM 1699 C CA . ARG A 1 213 ? 4.138 0.259 8.270 1.00 80.88 213 ARG A CA 1
ATOM 1700 C C . ARG A 1 213 ? 3.096 0.311 9.387 1.00 80.88 213 ARG A C 1
ATOM 1702 O O . ARG A 1 213 ? 2.440 1.335 9.538 1.00 80.88 213 ARG A O 1
ATOM 1709 N N . LEU A 1 214 ? 2.985 -0.734 10.208 1.00 84.00 214 LEU A N 1
ATOM 1710 C CA . LEU A 1 214 ? 2.031 -0.773 11.323 1.00 84.00 214 LEU A CA 1
ATOM 1711 C C . LEU A 1 214 ? 2.327 0.294 12.384 1.00 84.00 214 LEU A C 1
ATOM 1713 O O . LEU A 1 214 ? 1.402 0.909 12.910 1.00 84.00 214 LEU A O 1
ATOM 1717 N N . MET A 1 215 ? 3.601 0.579 12.665 1.00 83.62 215 MET A N 1
ATOM 1718 C CA . MET A 1 215 ? 3.976 1.692 13.540 1.00 83.62 215 MET A CA 1
ATOM 1719 C C . MET A 1 215 ? 3.546 3.042 12.963 1.00 83.62 215 MET A C 1
ATOM 1721 O O . MET A 1 215 ? 3.123 3.917 13.720 1.00 83.62 215 MET A O 1
ATOM 1725 N N . LYS A 1 216 ? 3.659 3.235 11.645 1.00 83.94 216 LYS A N 1
ATOM 1726 C CA . LYS A 1 216 ? 3.228 4.469 10.981 1.00 83.94 216 LYS A CA 1
ATOM 1727 C C . LYS A 1 216 ? 1.709 4.642 11.057 1.00 83.94 216 LYS A C 1
ATOM 1729 O O . LYS A 1 216 ? 1.262 5.710 11.466 1.00 83.94 216 LYS A O 1
ATOM 1734 N N . GLU A 1 217 ? 0.952 3.589 10.756 1.00 86.25 217 GLU A N 1
ATOM 1735 C CA . GLU A 1 217 ? -0.515 3.568 10.873 1.00 86.25 217 GLU A CA 1
ATOM 1736 C C . GLU A 1 217 ? -0.961 3.865 12.314 1.00 86.25 217 GLU A C 1
ATOM 1738 O O . GLU A 1 217 ? -1.803 4.730 12.550 1.00 86.25 217 GLU A O 1
ATOM 1743 N N . LEU A 1 218 ? -0.336 3.226 13.310 1.00 86.50 218 LEU A N 1
ATOM 1744 C CA . LEU A 1 218 ? -0.661 3.452 14.720 1.00 86.50 218 LEU A CA 1
ATOM 1745 C C . LEU A 1 218 ? -0.376 4.902 15.155 1.00 86.50 218 LEU A C 1
ATOM 1747 O O . LEU A 1 218 ? -1.186 5.514 15.852 1.00 86.50 218 LEU A O 1
ATOM 1751 N N . ARG A 1 219 ? 0.742 5.493 14.703 1.00 84.94 219 ARG A N 1
ATOM 1752 C CA . ARG A 1 219 ? 1.037 6.919 14.942 1.00 84.94 219 ARG A CA 1
ATOM 1753 C C . ARG A 1 219 ? 0.005 7.834 14.293 1.00 84.94 219 ARG A C 1
ATOM 1755 O O . ARG A 1 219 ? -0.379 8.841 14.884 1.00 84.94 219 ARG A O 1
ATOM 1762 N N . GLU A 1 220 ? -0.419 7.522 13.074 1.00 86.75 220 GLU A N 1
ATOM 1763 C CA . GLU A 1 220 ? -1.431 8.300 12.365 1.00 86.75 220 GLU A CA 1
ATOM 1764 C C . GLU A 1 220 ? -2.785 8.245 13.079 1.00 86.75 220 GLU A C 1
ATOM 1766 O O . GLU A 1 220 ? -3.405 9.291 13.297 1.00 86.75 220 GLU A O 1
ATOM 1771 N N . ILE A 1 221 ? -3.173 7.064 13.568 1.00 87.88 221 ILE A N 1
ATOM 1772 C CA . ILE A 1 221 ? -4.355 6.879 14.411 1.00 87.88 221 ILE A CA 1
ATOM 1773 C C . ILE A 1 221 ? -4.274 7.756 15.660 1.00 87.88 221 ILE A C 1
ATOM 1775 O O . ILE A 1 221 ? -5.198 8.531 15.903 1.00 87.88 221 ILE A O 1
ATOM 1779 N N . TYR A 1 222 ? -3.174 7.708 16.415 1.00 86.06 222 TYR A N 1
ATOM 1780 C CA . TYR A 1 222 ? -3.029 8.517 17.631 1.00 86.06 222 TYR A CA 1
ATOM 1781 C C . TYR A 1 222 ? -3.003 10.027 17.366 1.00 86.06 222 TYR A C 1
ATOM 1783 O O . TYR A 1 222 ? -3.401 10.823 18.220 1.00 86.06 222 TYR A O 1
ATOM 1791 N N . ARG A 1 223 ? -2.579 10.451 16.170 1.00 87.12 223 ARG A N 1
ATOM 1792 C CA . ARG A 1 223 ? -2.630 11.860 15.763 1.00 87.12 223 ARG A CA 1
ATOM 1793 C C . ARG A 1 223 ? -4.036 12.299 15.344 1.00 87.12 223 ARG A C 1
ATOM 1795 O O . ARG A 1 223 ? -4.356 13.488 15.476 1.00 87.12 223 ARG A O 1
ATOM 1802 N N . SER A 1 224 ? -4.851 11.371 14.843 1.00 86.50 224 SER A N 1
ATOM 1803 C CA . SER A 1 224 ? -6.171 11.640 14.272 1.00 86.50 224 SER A CA 1
ATOM 1804 C C . SER A 1 224 ? -7.138 12.286 15.274 1.00 86.50 224 SER A C 1
ATOM 1806 O O . SER A 1 224 ? -7.121 12.013 16.475 1.00 86.50 224 SER A O 1
ATOM 1808 N N . GLN A 1 225 ? -8.024 13.150 14.768 1.00 83.62 225 GLN A N 1
ATOM 1809 C CA . GLN A 1 225 ? -9.082 13.757 15.586 1.00 83.62 225 GLN A CA 1
ATOM 1810 C C . GLN A 1 225 ? -10.124 12.724 16.028 1.00 83.62 225 GLN A C 1
ATOM 1812 O O . GLN A 1 225 ? -10.689 12.845 17.110 1.00 83.62 225 GLN A O 1
ATOM 1817 N N . SER A 1 226 ? -10.356 11.682 15.227 1.00 85.75 226 SER A N 1
ATOM 1818 C CA . SER A 1 226 ? -11.310 10.616 15.542 1.00 85.75 226 SER A CA 1
ATOM 1819 C C . SER A 1 226 ? -10.906 9.825 16.787 1.00 85.75 226 SER A C 1
ATOM 1821 O O . SER A 1 226 ? -11.745 9.544 17.640 1.00 85.75 226 SER A O 1
ATOM 1823 N N . TYR A 1 227 ? -9.610 9.542 16.936 1.00 87.25 227 TYR A N 1
ATOM 1824 C CA . TYR A 1 227 ? -9.071 8.923 18.144 1.00 87.25 227 TYR A CA 1
ATOM 1825 C C . TYR A 1 227 ? -9.147 9.870 19.351 1.00 87.25 227 TYR A C 1
ATOM 1827 O O . TYR A 1 227 ? -9.679 9.508 20.395 1.00 87.25 227 TYR A O 1
ATOM 1835 N N . LYS A 1 228 ? -8.710 11.128 19.188 1.00 85.25 228 LYS A N 1
ATOM 1836 C CA . LYS A 1 228 ? -8.722 12.148 20.260 1.00 85.25 228 LYS A CA 1
ATOM 1837 C C . LYS A 1 228 ? -10.119 12.518 20.755 1.00 85.25 228 LYS A C 1
ATOM 1839 O O . LYS A 1 228 ? -10.301 12.859 21.916 1.00 85.25 228 LYS A O 1
ATOM 1844 N N . SER A 1 229 ? -11.110 12.467 19.871 1.00 83.94 229 SER A N 1
ATOM 1845 C CA . SER A 1 229 ? -12.520 12.682 20.214 1.00 83.94 229 SER A CA 1
ATOM 1846 C C . SER A 1 229 ? -13.160 11.473 20.904 1.00 83.94 229 SER A C 1
ATOM 1848 O O . SER A 1 229 ? -14.302 11.565 21.349 1.00 83.94 229 SER A O 1
ATOM 1850 N N . GLY A 1 230 ? -12.438 10.352 21.020 1.00 84.31 230 GLY A N 1
ATOM 1851 C CA . GLY A 1 230 ? -12.896 9.154 21.714 1.00 84.31 230 GLY A CA 1
ATOM 1852 C C . GLY A 1 230 ? -13.938 8.343 20.944 1.00 84.31 230 GLY A C 1
ATOM 1853 O O . GLY A 1 230 ? -14.635 7.537 21.559 1.00 84.31 230 GLY A O 1
ATOM 1854 N N . ILE A 1 231 ? -14.057 8.530 19.620 1.00 86.88 231 ILE A N 1
ATOM 1855 C CA . ILE A 1 231 ? -14.973 7.738 18.773 1.00 86.88 231 ILE A CA 1
ATOM 1856 C C . ILE A 1 231 ? -14.621 6.252 18.865 1.00 86.88 231 ILE A C 1
ATOM 1858 O O . ILE A 1 231 ? -15.504 5.395 18.962 1.00 86.88 231 ILE A O 1
ATOM 1862 N N . TYR A 1 232 ? -13.324 5.955 18.885 1.00 89.69 232 TYR A N 1
ATOM 1863 C CA . TYR A 1 232 ? -12.788 4.626 19.121 1.00 89.69 232 TYR A CA 1
ATOM 1864 C C . TYR A 1 232 ? -11.500 4.697 19.950 1.00 89.69 232 TYR A C 1
ATOM 1866 O O . TYR A 1 232 ? -10.810 5.714 19.950 1.00 89.69 232 TYR A O 1
ATOM 1874 N N . SER A 1 233 ? -11.165 3.606 20.638 1.00 86.75 233 SER A N 1
ATOM 1875 C CA . SER A 1 233 ? -9.879 3.417 21.321 1.00 86.75 233 SER A CA 1
ATOM 1876 C C . SER A 1 233 ? -9.157 2.193 20.769 1.00 86.75 233 SER A C 1
ATOM 1878 O O . SER A 1 233 ? -9.813 1.231 20.376 1.00 86.75 233 SER A O 1
ATOM 1880 N N . VAL A 1 234 ? -7.826 2.214 20.764 1.00 89.44 234 VAL A N 1
ATOM 1881 C CA . VAL A 1 234 ? -6.980 1.132 20.243 1.00 89.44 234 VAL A CA 1
ATOM 1882 C C . VAL A 1 234 ? -6.122 0.591 21.378 1.00 89.44 234 VAL A C 1
ATOM 1884 O O . VAL A 1 234 ? -5.441 1.351 22.057 1.00 89.44 234 VAL A O 1
ATOM 1887 N N . GLU A 1 235 ? -6.164 -0.719 21.586 1.00 86.56 235 GLU A N 1
ATOM 1888 C CA . GLU A 1 235 ? -5.377 -1.441 22.583 1.00 86.56 235 GLU A CA 1
ATOM 1889 C C . GLU A 1 235 ? -4.606 -2.562 21.883 1.00 86.56 235 GLU A C 1
ATOM 1891 O O . GLU A 1 235 ? -5.187 -3.348 21.140 1.00 86.56 235 GLU A O 1
ATOM 1896 N N . LEU A 1 236 ? -3.296 -2.651 22.103 1.00 84.94 236 LEU A N 1
ATOM 1897 C CA . LEU A 1 236 ? -2.486 -3.734 21.542 1.00 84.94 236 LEU A CA 1
ATOM 1898 C C . LEU A 1 236 ? -2.584 -4.975 22.424 1.00 84.94 236 LEU A C 1
ATOM 1900 O O . LEU A 1 236 ? -2.398 -4.900 23.641 1.00 84.94 236 LEU A O 1
ATOM 1904 N N . VAL A 1 237 ? -2.849 -6.126 21.815 1.00 81.00 237 VAL A N 1
ATOM 1905 C CA . VAL A 1 237 ? -2.962 -7.397 22.535 1.00 81.00 237 VAL A CA 1
ATOM 1906 C C . VAL A 1 237 ? -1.563 -7.946 22.780 1.00 81.00 237 VAL A C 1
ATOM 1908 O O . VAL A 1 237 ? -0.778 -8.091 21.849 1.00 81.00 237 VAL A O 1
ATOM 1911 N N . ASN A 1 238 ? -1.227 -8.247 24.038 1.00 77.31 238 ASN A N 1
ATOM 1912 C CA . ASN A 1 238 ? 0.094 -8.759 24.437 1.00 77.31 238 ASN A CA 1
ATOM 1913 C C . ASN A 1 238 ? 1.279 -7.872 23.999 1.00 77.31 238 ASN A C 1
ATOM 1915 O O . ASN A 1 238 ? 2.352 -8.391 23.704 1.00 77.31 238 ASN A O 1
ATOM 1919 N N . ASP A 1 239 ? 1.084 -6.550 23.911 1.00 72.81 239 ASP A N 1
ATOM 1920 C CA . ASP A 1 239 ? 2.062 -5.608 23.337 1.00 72.81 239 ASP A CA 1
ATOM 1921 C C . ASP A 1 239 ? 2.485 -5.954 21.889 1.00 72.81 239 ASP A C 1
ATOM 1923 O O . ASP A 1 239 ? 3.515 -5.482 21.400 1.00 72.81 239 ASP A O 1
ATOM 1927 N N . SER A 1 240 ? 1.692 -6.772 21.187 1.00 77.06 240 SER A N 1
ATOM 1928 C CA . SER A 1 240 ? 1.941 -7.172 19.809 1.00 77.06 240 SER A CA 1
ATOM 1929 C C . SER A 1 240 ? 1.485 -6.081 18.855 1.00 77.06 240 SER A C 1
ATOM 1931 O O . SER A 1 240 ? 0.318 -5.691 18.827 1.00 77.06 240 SER A O 1
ATOM 1933 N N . LEU A 1 241 ? 2.396 -5.633 17.994 1.00 80.88 241 LEU A N 1
ATOM 1934 C CA . LEU A 1 241 ? 2.067 -4.695 16.924 1.00 80.88 241 LEU A CA 1
ATOM 1935 C C . LEU A 1 241 ? 1.172 -5.324 15.841 1.00 80.88 241 LEU A C 1
ATOM 1937 O O . LEU A 1 241 ? 0.643 -4.607 15.003 1.00 80.88 241 LEU A O 1
ATOM 1941 N N . TYR A 1 242 ? 0.976 -6.640 15.862 1.00 79.94 242 TYR A N 1
ATOM 1942 C CA . TYR A 1 242 ? 0.221 -7.374 14.849 1.00 79.94 242 TYR A CA 1
ATOM 1943 C C . TYR A 1 242 ? -1.198 -7.744 15.290 1.00 79.94 242 TYR A C 1
ATOM 1945 O O . TYR A 1 242 ? -1.947 -8.301 14.493 1.00 79.94 242 TYR A O 1
ATOM 1953 N N . GLU A 1 243 ? -1.592 -7.440 16.527 1.00 82.88 243 GLU A N 1
ATOM 1954 C CA . GLU A 1 243 ? -2.924 -7.770 17.042 1.00 82.88 243 GLU A CA 1
ATOM 1955 C C . GLU A 1 243 ? -3.506 -6.605 17.845 1.00 82.88 243 GLU A C 1
ATOM 1957 O O . GLU A 1 243 ? -2.964 -6.211 18.881 1.00 82.88 243 GLU A O 1
ATOM 1962 N N . TRP A 1 244 ? -4.571 -5.991 17.325 1.00 88.88 244 TRP A N 1
ATOM 1963 C CA . TRP A 1 244 ? -5.151 -4.762 17.865 1.00 88.88 244 TRP A CA 1
ATOM 1964 C C . TRP A 1 244 ? -6.617 -4.975 18.236 1.00 88.88 244 TRP A C 1
ATOM 1966 O O . TRP A 1 244 ? -7.432 -5.427 17.436 1.00 88.88 244 TRP A O 1
ATOM 1976 N N . HIS A 1 245 ? -6.971 -4.548 19.437 1.00 88.19 245 HIS A N 1
ATOM 1977 C CA . HIS A 1 245 ? -8.334 -4.410 19.917 1.00 88.19 245 HIS A CA 1
ATOM 1978 C C . HIS A 1 245 ? -8.799 -2.969 19.731 1.00 88.19 245 HIS A C 1
ATOM 1980 O O . HIS A 1 245 ? -8.357 -2.060 20.433 1.00 88.19 245 HIS A O 1
ATOM 1986 N N . VAL A 1 246 ? -9.725 -2.755 18.803 1.00 89.50 246 VAL A N 1
ATOM 1987 C CA . VAL A 1 246 ? -10.324 -1.448 18.545 1.00 89.50 246 VAL A CA 1
ATOM 1988 C C . VAL A 1 246 ? -11.725 -1.423 19.143 1.00 89.50 246 VAL A C 1
ATOM 1990 O O . VAL A 1 246 ? -12.619 -2.118 18.674 1.00 89.50 246 VAL A O 1
ATOM 1993 N N . LYS A 1 247 ? -11.934 -0.628 20.193 1.00 88.81 247 LYS A N 1
ATOM 1994 C CA . LYS A 1 247 ? -13.250 -0.452 20.825 1.00 88.81 247 LYS A CA 1
ATOM 1995 C C . LYS A 1 247 ? -13.925 0.768 20.225 1.00 88.81 247 LYS A C 1
ATOM 1997 O O . LYS A 1 247 ? -13.470 1.885 20.451 1.00 88.81 247 LYS A O 1
ATOM 2002 N N . LEU A 1 248 ? -15.008 0.565 19.493 1.00 88.50 248 LEU A N 1
ATOM 2003 C CA . LEU A 1 248 ? -15.801 1.630 18.896 1.00 88.50 248 LEU A CA 1
ATOM 2004 C C . LEU A 1 248 ? -16.899 2.048 19.878 1.00 88.50 248 LEU A C 1
ATOM 2006 O O . LEU A 1 248 ? -17.778 1.251 20.191 1.00 88.50 248 LEU A O 1
ATOM 2010 N N . ARG A 1 249 ? -16.810 3.277 20.396 1.00 81.81 249 ARG A N 1
ATOM 2011 C CA . ARG A 1 249 ? -17.691 3.819 21.449 1.00 81.81 249 ARG A CA 1
ATOM 2012 C C . ARG A 1 249 ? -18.796 4.701 20.886 1.00 81.81 249 ARG A C 1
ATOM 2014 O O . ARG A 1 249 ? -19.899 4.733 21.420 1.00 81.81 249 ARG A O 1
ATOM 2021 N N . THR A 1 250 ? -18.496 5.415 19.806 1.00 80.38 250 THR A N 1
ATOM 2022 C CA . THR A 1 250 ? -19.434 6.352 19.190 1.00 80.38 250 THR A CA 1
ATOM 2023 C C . THR A 1 250 ? -19.837 5.836 17.818 1.00 80.38 250 THR A C 1
ATOM 2025 O O . THR A 1 250 ? -19.011 5.745 16.913 1.00 80.38 250 THR A O 1
ATOM 2028 N N . VAL A 1 251 ? -21.120 5.520 17.668 1.00 83.06 251 VAL A N 1
ATOM 2029 C CA . VAL A 1 251 ? -21.782 5.252 16.383 1.00 83.06 251 VAL A CA 1
ATOM 2030 C C . VAL A 1 251 ? -22.707 6.417 16.033 1.00 83.06 251 VAL A C 1
ATOM 2032 O O . VAL A 1 251 ? -22.969 7.275 16.878 1.00 83.06 251 VAL A O 1
ATOM 2035 N N . ASP A 1 252 ? -23.210 6.443 14.801 1.00 85.56 252 ASP A N 1
ATOM 2036 C CA . ASP A 1 252 ? -24.194 7.433 14.359 1.00 85.56 252 ASP A CA 1
ATOM 2037 C C . ASP A 1 252 ? -25.422 7.436 15.299 1.00 85.56 252 ASP A C 1
ATOM 2039 O O . ASP A 1 252 ? -26.062 6.385 15.434 1.00 85.56 252 ASP A O 1
ATOM 2043 N N . PRO A 1 253 ? -25.750 8.565 15.963 1.00 83.50 253 PRO A N 1
ATOM 2044 C CA . PRO A 1 253 ? -26.855 8.647 16.919 1.00 83.50 253 PRO A CA 1
ATOM 2045 C C . PRO A 1 253 ? -28.227 8.383 16.288 1.00 83.50 253 PRO A C 1
ATOM 2047 O O . PRO A 1 253 ? -29.134 7.945 16.994 1.00 83.50 253 PRO A O 1
ATOM 2050 N N . ASP A 1 254 ? -28.372 8.599 14.979 1.00 86.56 254 ASP A N 1
ATOM 2051 C CA . ASP A 1 254 ? -29.624 8.357 14.257 1.00 86.56 254 ASP A CA 1
ATOM 2052 C C . ASP A 1 254 ? -29.748 6.896 13.783 1.00 86.56 254 ASP A C 1
ATOM 2054 O O . ASP A 1 254 ? -30.780 6.480 13.248 1.00 86.56 254 ASP A O 1
ATOM 2058 N N . SER A 1 255 ? -28.705 6.085 13.988 1.00 89.56 255 SER A N 1
ATOM 2059 C CA . SER A 1 255 ? -28.714 4.676 13.612 1.00 89.56 255 SER A CA 1
ATOM 2060 C C . SER A 1 255 ? -29.431 3.801 14.652 1.00 89.56 255 SER A C 1
ATOM 2062 O O . SER A 1 255 ? -29.312 4.024 15.861 1.00 89.56 255 SER A O 1
ATOM 2064 N N . PRO A 1 256 ? -30.112 2.721 14.221 1.00 87.31 256 PRO A N 1
ATOM 2065 C CA . PRO A 1 256 ? -30.686 1.744 15.150 1.00 87.31 256 PRO A CA 1
ATOM 2066 C C . PRO A 1 256 ? -29.618 1.080 16.038 1.00 87.31 256 PRO A C 1
ATOM 2068 O O . PRO A 1 256 ? -29.897 0.732 17.182 1.00 87.31 256 PRO A O 1
ATOM 2071 N N . LEU A 1 257 ? -28.373 0.988 15.556 1.00 87.06 257 LEU A N 1
ATOM 2072 C CA . LEU A 1 257 ? -27.245 0.430 16.302 1.00 87.06 257 LEU A CA 1
ATOM 2073 C C . LEU A 1 257 ? -26.906 1.248 17.558 1.00 87.06 257 LEU A C 1
ATOM 2075 O O . LEU A 1 257 ? -26.516 0.673 18.570 1.00 87.06 257 LEU A O 1
ATOM 2079 N N . HIS A 1 258 ? -27.087 2.573 17.529 1.00 85.69 258 HIS A N 1
ATOM 2080 C CA . HIS A 1 258 ? -26.896 3.416 18.712 1.00 85.69 258 HIS A CA 1
ATOM 2081 C C . HIS A 1 258 ? -27.860 3.038 19.839 1.00 85.69 258 HIS A C 1
ATOM 2083 O O . HIS A 1 258 ? -27.458 2.919 20.997 1.00 85.69 258 HIS A O 1
ATOM 2089 N N . SER A 1 259 ? -29.123 2.794 19.480 1.00 85.25 259 SER A N 1
ATOM 2090 C CA . SER A 1 259 ? -30.149 2.364 20.431 1.00 85.25 259 SER A CA 1
ATOM 2091 C C . SER A 1 259 ? -29.818 0.987 21.012 1.00 85.25 259 SER A C 1
ATOM 2093 O O . SER A 1 259 ? -29.904 0.796 22.224 1.00 85.25 259 SER A O 1
ATOM 2095 N N . ASP A 1 260 ? -29.363 0.051 20.174 1.00 87.31 260 ASP A N 1
ATOM 2096 C CA . ASP A 1 260 ? -28.962 -1.287 20.618 1.00 87.31 260 ASP A CA 1
ATOM 2097 C C . ASP A 1 260 ? -27.756 -1.244 21.572 1.00 87.31 260 ASP A C 1
ATOM 2099 O O . ASP A 1 260 ? -27.758 -1.926 22.600 1.00 87.31 260 ASP A O 1
ATOM 2103 N N . LEU A 1 261 ? -26.760 -0.393 21.298 1.00 84.88 261 LEU A N 1
ATOM 2104 C CA . LEU A 1 261 ? -25.610 -0.187 22.186 1.00 84.88 261 LEU A CA 1
ATOM 2105 C C . LEU A 1 261 ? -26.005 0.439 23.527 1.00 84.88 261 LEU A C 1
ATOM 2107 O O . LEU A 1 261 ? -25.445 0.082 24.563 1.00 84.88 261 LEU A O 1
ATOM 2111 N N . GLN A 1 262 ? -26.993 1.334 23.542 1.00 84.19 262 GLN A N 1
ATOM 2112 C CA . GLN A 1 262 ? -27.507 1.917 24.781 1.00 84.19 262 GLN A CA 1
ATOM 2113 C C . GLN A 1 262 ? -28.232 0.868 25.640 1.00 84.19 262 GLN A C 1
ATOM 2115 O O . GLN A 1 262 ? -28.048 0.829 26.857 1.00 84.19 262 GLN A O 1
ATOM 2120 N N . VAL A 1 263 ? -28.976 -0.047 25.014 1.00 85.94 263 VAL A N 1
ATOM 2121 C CA . VAL A 1 263 ? -29.601 -1.188 25.705 1.00 85.94 263 VAL A CA 1
ATOM 2122 C C . VAL A 1 263 ? -28.548 -2.175 26.223 1.00 85.94 263 VAL A C 1
ATOM 2124 O O . VAL A 1 263 ? -28.676 -2.681 27.340 1.00 85.94 263 VAL A O 1
ATOM 2127 N N . LEU A 1 264 ? -27.494 -2.446 25.448 1.00 84.19 264 LEU A N 1
ATOM 2128 C CA . LEU A 1 264 ? -26.344 -3.257 25.876 1.00 84.19 264 LEU A CA 1
ATOM 2129 C C . LEU A 1 264 ? -25.632 -2.638 27.084 1.00 84.19 264 LEU A C 1
ATOM 2131 O O . LEU A 1 264 ? -25.314 -3.349 28.041 1.00 84.19 264 LEU A O 1
ATOM 2135 N N . LYS A 1 265 ? -25.486 -1.309 27.107 1.00 85.12 265 LYS A N 1
ATOM 2136 C CA . LYS A 1 265 ? -24.945 -0.575 28.254 1.00 85.12 265 LYS A CA 1
ATOM 2137 C C . LYS A 1 265 ? -25.786 -0.779 29.510 1.00 85.12 265 LYS A C 1
ATOM 2139 O O . LYS A 1 265 ? -25.233 -0.993 30.584 1.00 85.12 265 LYS A O 1
ATOM 2144 N N . GLU A 1 266 ? -27.110 -0.732 29.386 1.00 85.62 266 GLU A N 1
ATOM 2145 C CA . GLU A 1 266 ? -28.029 -0.927 30.514 1.00 85.62 266 GLU A CA 1
ATOM 2146 C C . GLU A 1 266 ? -28.055 -2.375 31.024 1.00 85.62 266 GLU A C 1
ATOM 2148 O O . GLU A 1 266 ? -28.215 -2.598 32.224 1.00 85.62 266 GLU A O 1
ATOM 2153 N N . LYS A 1 267 ? -27.896 -3.362 30.133 1.00 85.50 267 LYS A N 1
ATOM 2154 C CA . 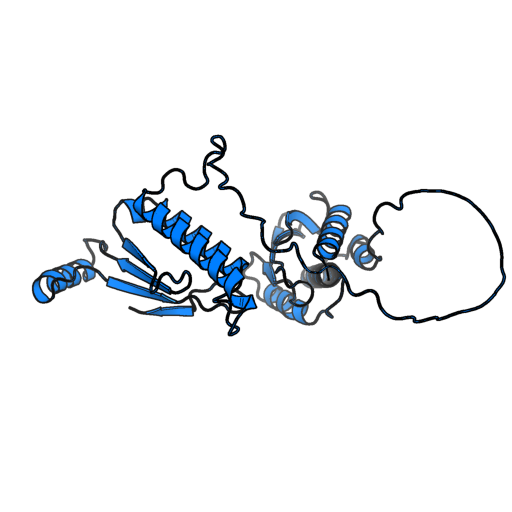LYS A 1 267 ? -27.966 -4.789 30.484 1.00 85.50 267 LYS A CA 1
ATOM 2155 C C . LYS A 1 267 ? -26.647 -5.375 30.973 1.00 85.50 267 LYS A C 1
ATOM 2157 O O . LYS A 1 267 ? -26.638 -6.110 31.956 1.00 85.50 267 LYS A O 1
ATOM 2162 N N . GLU A 1 268 ? -25.560 -5.092 30.266 1.00 79.81 268 GLU A N 1
ATOM 2163 C CA . GLU A 1 268 ? -24.266 -5.766 30.433 1.00 79.81 268 GLU A CA 1
ATOM 2164 C C . GLU A 1 268 ? -23.139 -4.792 30.802 1.00 79.81 268 GLU A C 1
ATOM 2166 O O . GLU A 1 268 ? -22.019 -5.214 31.083 1.00 79.81 268 GLU A O 1
ATOM 2171 N N . GLY A 1 269 ? -23.422 -3.484 30.835 1.00 80.44 269 GLY A N 1
ATOM 2172 C CA . GLY A 1 269 ? -22.426 -2.456 31.136 1.00 80.44 269 GLY A CA 1
ATOM 2173 C C . GLY A 1 269 ? -21.439 -2.195 29.997 1.00 80.44 269 GLY A C 1
ATOM 2174 O O . GLY A 1 269 ? -20.460 -1.481 30.208 1.00 80.44 269 GLY A O 1
ATOM 2175 N N . MET A 1 270 ? -21.674 -2.755 28.805 1.00 75.06 270 MET A N 1
ATOM 2176 C CA . MET A 1 270 ? -20.833 -2.552 27.625 1.00 75.06 270 MET A CA 1
ATOM 2177 C C . MET A 1 270 ? -21.513 -1.603 26.644 1.00 75.06 270 MET A C 1
ATOM 2179 O O . MET A 1 270 ? -22.617 -1.867 26.184 1.00 75.06 270 MET A O 1
ATOM 2183 N N . ASP A 1 271 ? -20.848 -0.499 26.317 1.00 83.19 271 ASP A N 1
ATOM 2184 C CA . ASP A 1 271 ? -21.328 0.523 25.379 1.00 83.19 271 ASP A CA 1
ATOM 2185 C C . ASP A 1 271 ? -20.419 0.677 24.157 1.00 83.19 271 ASP A C 1
ATOM 2187 O O . ASP A 1 271 ? -20.367 1.737 23.537 1.00 83.19 271 ASP A O 1
ATOM 2191 N N . TYR A 1 272 ? -19.678 -0.378 23.826 1.00 84.69 272 TYR A N 1
ATOM 2192 C CA . TYR A 1 272 ? -18.716 -0.372 22.737 1.00 84.69 272 TYR A CA 1
ATOM 2193 C C . TYR A 1 272 ? -18.778 -1.658 21.920 1.00 84.69 272 TYR A C 1
ATOM 2195 O O . TYR A 1 272 ? -19.084 -2.732 22.436 1.00 84.69 272 TYR A O 1
ATOM 2203 N N . ILE A 1 273 ? -18.425 -1.542 20.643 1.00 86.69 273 ILE A N 1
ATOM 2204 C CA . ILE A 1 273 ? -18.204 -2.677 19.748 1.00 86.69 273 ILE A CA 1
ATOM 2205 C C . ILE A 1 273 ? -16.711 -2.974 19.756 1.00 86.69 273 ILE A C 1
ATOM 2207 O O . ILE A 1 273 ? -15.906 -2.094 19.446 1.00 86.69 273 ILE A O 1
ATOM 2211 N N . LEU A 1 274 ? -16.328 -4.189 20.142 1.00 86.81 274 LEU A N 1
ATOM 2212 C CA . LEU A 1 274 ? -14.938 -4.622 20.098 1.00 86.81 274 LEU A CA 1
ATOM 2213 C C . LEU A 1 274 ? -14.640 -5.214 18.721 1.00 86.81 274 LEU A C 1
ATOM 2215 O O . LEU A 1 274 ? -15.217 -6.221 18.337 1.00 86.81 274 LEU A O 1
ATOM 2219 N N . LEU A 1 275 ? -13.715 -4.599 17.999 1.00 87.00 275 LEU A N 1
ATOM 2220 C CA . LEU A 1 275 ? -13.196 -5.107 16.740 1.00 87.00 275 LEU A CA 1
ATOM 2221 C C . LEU A 1 275 ? -11.785 -5.637 16.976 1.00 87.00 275 LEU A C 1
ATOM 2223 O O . LEU A 1 275 ? -10.921 -4.903 17.459 1.00 87.00 275 LEU A O 1
ATOM 2227 N N . ASN A 1 276 ? -11.541 -6.898 16.632 1.00 86.06 276 ASN A N 1
ATOM 2228 C CA . ASN A 1 276 ? -10.199 -7.467 16.648 1.00 86.06 276 ASN A CA 1
ATOM 2229 C C . ASN A 1 276 ? -9.594 -7.410 15.240 1.00 86.06 276 ASN A C 1
ATOM 2231 O O . ASN A 1 276 ? -10.146 -7.975 14.290 1.00 86.06 276 ASN A O 1
ATOM 2235 N N . PHE A 1 277 ? -8.455 -6.733 15.130 1.00 81.75 277 PHE A N 1
ATOM 2236 C CA . PHE A 1 277 ? -7.626 -6.671 13.939 1.00 81.75 277 PHE A CA 1
ATOM 2237 C C . PHE A 1 277 ? -6.397 -7.544 14.154 1.00 81.75 277 PHE A C 1
ATOM 2239 O O . PHE A 1 277 ? -5.516 -7.201 14.940 1.00 81.75 277 PHE A O 1
ATOM 2246 N N . SER A 1 278 ? -6.313 -8.645 13.409 1.00 77.94 278 SER A N 1
ATOM 2247 C CA . SER A 1 278 ? -5.086 -9.434 13.326 1.00 77.94 278 SER A CA 1
ATOM 2248 C C . SER A 1 278 ? -4.407 -9.199 11.978 1.00 77.94 278 SER A C 1
ATOM 2250 O O . SER A 1 278 ? -5.026 -9.332 10.915 1.00 77.94 278 SER A O 1
ATOM 2252 N N . TYR A 1 279 ? -3.127 -8.845 12.021 1.00 72.69 279 TYR A N 1
ATOM 2253 C CA . TYR A 1 279 ? -2.266 -8.638 10.865 1.00 72.69 279 TYR A CA 1
ATOM 2254 C C . TYR A 1 279 ? -1.321 -9.832 10.732 1.00 72.69 279 TYR A C 1
ATOM 2256 O O . TYR A 1 279 ? -0.416 -10.035 11.536 1.00 72.69 279 TYR A O 1
ATOM 2264 N N . LYS A 1 280 ? -1.514 -10.649 9.701 1.00 61.81 280 LYS A N 1
ATOM 2265 C CA . LYS A 1 280 ? -0.616 -11.743 9.349 1.00 61.81 280 LYS A CA 1
ATOM 2266 C C . LYS A 1 280 ? 0.429 -11.199 8.403 1.00 61.81 280 LYS A C 1
ATOM 2268 O O . LYS A 1 280 ? 0.107 -10.644 7.356 1.00 61.81 280 LYS A O 1
ATOM 2273 N N . VAL A 1 281 ? 1.689 -11.433 8.740 1.00 54.00 281 VAL A N 1
ATOM 2274 C CA . VAL A 1 281 ? 2.808 -11.143 7.847 1.00 54.00 281 VAL A CA 1
ATOM 2275 C C . VAL A 1 281 ? 2.803 -12.169 6.721 1.00 54.00 281 VAL A C 1
ATOM 2277 O O . VAL A 1 281 ? 3.405 -13.234 6.821 1.00 54.00 281 VAL A O 1
ATOM 2280 N N . SER A 1 282 ? 2.086 -11.864 5.643 1.00 41.44 282 SER A N 1
ATOM 2281 C CA . SER A 1 282 ? 2.327 -12.497 4.352 1.00 41.44 282 SER A CA 1
ATOM 2282 C C . SER A 1 282 ? 3.332 -11.646 3.592 1.00 41.44 282 SER A C 1
ATOM 2284 O O . SER A 1 282 ? 3.212 -10.428 3.543 1.00 41.44 282 SER A O 1
ATOM 2286 N N . LEU A 1 283 ? 4.319 -12.298 2.978 1.00 40.75 283 LEU A N 1
ATOM 2287 C CA . LEU A 1 283 ? 5.444 -11.725 2.220 1.00 40.75 283 LEU A CA 1
ATOM 2288 C C . LEU A 1 283 ? 5.065 -10.767 1.058 1.00 40.75 283 LEU A C 1
ATOM 2290 O O . LEU A 1 283 ? 5.931 -10.433 0.258 1.00 40.75 283 LEU A O 1
ATOM 2294 N N . ARG A 1 284 ? 3.796 -10.355 0.911 1.00 39.97 284 ARG A N 1
ATOM 2295 C CA . ARG A 1 284 ? 3.280 -9.580 -0.231 1.00 39.97 284 ARG A CA 1
ATOM 2296 C C . ARG A 1 284 ? 2.367 -8.395 0.124 1.00 39.97 284 ARG A C 1
ATOM 2298 O O . ARG A 1 284 ? 2.142 -7.569 -0.749 1.00 39.97 284 ARG A O 1
ATOM 2305 N N . SER A 1 285 ? 1.888 -8.257 1.363 1.00 42.25 285 SER A N 1
ATOM 2306 C CA . SER A 1 285 ? 1.066 -7.112 1.796 1.00 42.25 285 SER A CA 1
ATOM 2307 C C . SER A 1 285 ? 0.836 -7.138 3.313 1.00 42.25 285 SER A C 1
ATOM 2309 O O . SER A 1 285 ? 0.839 -8.201 3.934 1.00 42.25 285 SER A O 1
ATOM 2311 N N . VAL A 1 286 ? 0.626 -5.964 3.920 1.00 42.31 286 VAL A N 1
ATOM 2312 C CA . VAL A 1 286 ? -0.007 -5.852 5.245 1.00 42.31 286 VAL A CA 1
ATOM 2313 C C . VAL A 1 286 ? -1.484 -5.590 4.984 1.00 42.31 286 VAL A C 1
ATOM 2315 O O . VAL A 1 286 ? -1.909 -4.439 4.938 1.00 42.31 286 VAL A O 1
ATOM 2318 N N . ASP A 1 287 ? -2.237 -6.653 4.730 1.00 46.03 287 ASP A N 1
ATOM 2319 C CA . ASP A 1 287 ? -3.696 -6.591 4.701 1.00 46.03 287 ASP A CA 1
ATOM 2320 C C . ASP A 1 287 ? -4.228 -7.025 6.075 1.00 46.03 287 ASP A C 1
ATOM 2322 O O . ASP A 1 287 ? -3.639 -7.922 6.695 1.00 46.03 287 ASP A O 1
ATOM 2326 N N . PRO A 1 288 ? -5.320 -6.428 6.589 1.00 49.41 288 PRO A N 1
ATOM 2327 C CA . PRO A 1 288 ? -5.997 -6.967 7.759 1.00 49.41 288 PRO A CA 1
ATOM 2328 C C . PRO A 1 288 ? -6.471 -8.382 7.418 1.00 49.41 288 PRO A C 1
ATOM 2330 O O . PRO A 1 288 ? -7.430 -8.588 6.680 1.00 49.41 288 PRO A O 1
ATOM 2333 N N . SER A 1 289 ? -5.761 -9.383 7.929 1.00 47.00 289 SER A N 1
ATOM 2334 C CA . SER A 1 289 ? -5.998 -10.790 7.590 1.00 47.00 289 SER A CA 1
ATOM 2335 C C . SER A 1 289 ? -7.304 -11.340 8.153 1.00 47.00 289 SER A C 1
ATOM 2337 O O . SER A 1 289 ? -7.760 -12.395 7.714 1.00 47.00 289 SER A O 1
ATOM 2339 N N . SER A 1 290 ? -7.902 -10.641 9.116 1.00 49.34 290 SER A N 1
ATOM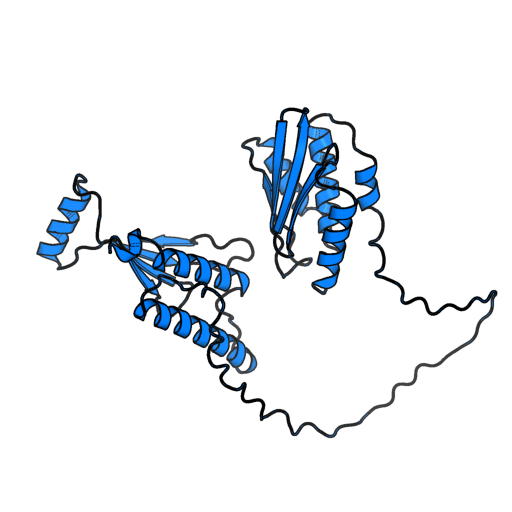 2340 C CA . SER A 1 290 ? -9.254 -10.898 9.594 1.00 49.34 290 SER A CA 1
ATOM 2341 C C . SER A 1 290 ? -9.754 -9.716 10.424 1.00 49.34 290 SER A C 1
ATOM 2343 O O . SER A 1 290 ? -9.069 -9.307 11.364 1.00 49.34 290 SER A O 1
ATOM 2345 N N . LEU A 1 291 ? -10.958 -9.229 10.126 1.00 48.59 291 LEU A N 1
ATOM 2346 C CA . LEU A 1 291 ? -11.735 -8.384 11.030 1.00 48.59 291 LEU A CA 1
ATOM 2347 C C . LEU A 1 291 ? -12.795 -9.265 11.693 1.00 48.59 291 LEU A C 1
ATOM 2349 O O . LEU A 1 291 ? -13.637 -9.838 11.000 1.00 48.59 291 LEU A O 1
ATOM 2353 N N . HIS A 1 292 ? -12.749 -9.379 13.017 1.00 61.47 292 HIS A N 1
ATOM 2354 C CA . HIS A 1 292 ? -13.777 -10.071 13.793 1.00 61.47 292 HIS A CA 1
ATOM 2355 C C . HIS A 1 292 ? -14.451 -9.082 14.748 1.00 61.47 292 HIS A C 1
ATOM 2357 O O . HIS A 1 292 ? -13.770 -8.259 15.362 1.00 61.47 292 HIS A O 1
ATOM 2363 N N . CYS A 1 293 ? -15.780 -9.159 14.821 1.00 51.47 293 CYS A N 1
ATOM 2364 C CA . CYS A 1 293 ? -16.628 -8.460 15.784 1.00 51.47 293 CYS A CA 1
ATOM 2365 C C . CYS A 1 293 ? -17.056 -9.440 16.880 1.00 51.47 293 CYS A C 1
ATOM 2367 O O . CYS A 1 293 ? -17.218 -10.638 16.544 1.00 51.47 293 CYS A O 1
#

Organism: Astyanax mexicanus (NCBI:txid7994)

pLDDT: mean 71.47, std 19.7, range [25.56, 93.0]

Radius of gyration: 27.3 Å; chains: 1; bounding box: 84×43×63 Å

Sequence (293 aa):
MSVSGLKAELKFLESIFDPNHERFRIIDWKPDELSCQFNVTGEQLLIIHCNITESYPLTSPIWFVDSDDPSLTQILERLEDVRKGSTLLLQQLKRLICDLCRLYNLPQHPDVEMLDQPLPAGPVSQDRKHGTTDEVTSEEDEEEEMGEQDIEDLDHYEMKEEEPVEGKKSEDDGIEKENLAILEKIRKNQRQDHLNVSAHSGAVSGSVQASDRLMKELREIYRSQSYKSGIYSVELVNDSLYEWHVKLRTVDPDSPLHSDLQVLKEKEGMDYILLNFSYKVSLRSVDPSSLHC

InterPro domains:
  IPR000608 Ubiquitin-conjugating (UBC), catalytic core domain [PS50127] (209-293)
  IPR016135 Ubiquitin-conjugating enzyme/RWD-like [G3DSA:3.10.110.10] (204-282)
  IPR016135 Ubiquitin-conjugating enzyme/RWD-like [SSF54495] (9-84)
  IPR016135 Ubiquitin-conjugating enzyme/RWD-like [SSF54495] (207-278)